Protein AF-A0A8J5VSI3-F1 (afdb_monomer_lite)

Secondary structure (DSSP, 8-state):
----PEEEEETTEEEEE-----EEEEEETTT-PBP-SHHHHHHHHHHTTEEEEEE-SSEEEEEETTS-S-EEEEESSGGG--HHHHHHHHHHTTTTEEEEEE--------------------------------------SHHHHHHHHHHHHHHHHHHHHHHHHHHHHHHHHHHHHHHHHHHHHHHHHHHHHHHHHHHHHHHHHHHHHHHHHHHHHHHHHHHHHHHHHHHSSSTTSSS---PPPP---

pLDDT: mean 77.07, std 22.12, range [29.36, 98.38]

Radius of gyration: 47.25 Å; chains: 1; bounding box: 128×40×168 Å

InterPro domains:
  IPR039274 Flowering-promoting factor 1 [PTHR33433] (4-100)

Structure (mmCIF, N/CA/C/O backbone):
data_AF-A0A8J5VSI3-F1
#
_entry.id   AF-A0A8J5VSI3-F1
#
loop_
_atom_site.group_PDB
_atom_site.id
_atom_site.type_symbol
_atom_site.label_atom_id
_atom_site.label_alt_id
_atom_site.label_comp_id
_atom_site.label_asym_id
_atom_site.label_entity_id
_atom_site.label_seq_id
_atom_site.pdbx_PDB_ins_code
_atom_site.Cartn_x
_atom_site.Cartn_y
_atom_site.Cartn_z
_atom_site.occupancy
_atom_site.B_iso_or_equiv
_atom_site.auth_seq_id
_atom_site.auth_comp_id
_atom_site.auth_asym_id
_atom_site.auth_atom_id
_atom_site.pdbx_PDB_model_num
ATOM 1 N N . MET A 1 1 ? -1.359 19.133 -12.984 1.00 33.66 1 MET A N 1
ATOM 2 C CA . MET A 1 1 ? -0.627 18.128 -12.182 1.00 33.66 1 MET A CA 1
ATOM 3 C C . MET A 1 1 ? 0.762 18.024 -12.784 1.00 33.66 1 MET A C 1
ATOM 5 O O . MET A 1 1 ? 0.885 17.498 -13.880 1.00 33.66 1 MET A O 1
ATOM 9 N N . SER A 1 2 ? 1.760 18.644 -12.154 1.00 41.78 2 SER A N 1
ATOM 10 C CA . SER A 1 2 ? 3.134 18.695 -12.666 1.00 41.78 2 SER A CA 1
ATOM 11 C C . SER A 1 2 ? 3.741 17.290 -12.684 1.00 41.78 2 SER A C 1
ATOM 13 O O . SER A 1 2 ? 3.707 16.593 -11.670 1.00 41.78 2 SER A O 1
ATOM 15 N N . GLY A 1 3 ? 4.221 16.856 -13.851 1.00 43.28 3 GLY A N 1
ATOM 16 C CA . GLY A 1 3 ? 4.780 15.523 -14.068 1.00 43.28 3 GLY A CA 1
ATOM 17 C C . GLY A 1 3 ? 6.104 15.333 -13.328 1.00 43.28 3 GLY A C 1
ATOM 18 O O . GLY A 1 3 ? 7.033 16.119 -13.496 1.00 43.28 3 GLY A O 1
ATOM 19 N N . GLY A 1 4 ? 6.192 14.288 -12.504 1.00 42.00 4 GLY A N 1
ATOM 20 C CA . GLY A 1 4 ? 7.449 13.845 -11.903 1.00 42.00 4 GLY A CA 1
ATOM 21 C C . GLY A 1 4 ? 8.267 13.053 -12.923 1.00 42.00 4 GLY A C 1
ATOM 22 O O . GLY A 1 4 ? 7.978 11.885 -13.160 1.00 42.00 4 GLY A O 1
ATOM 23 N N . GLY A 1 5 ? 9.255 13.691 -13.553 1.00 54.66 5 GLY A N 1
ATOM 24 C CA . GLY A 1 5 ? 10.245 13.032 -14.412 1.00 54.66 5 GLY A CA 1
ATOM 25 C C . GLY A 1 5 ? 11.495 12.620 -13.629 1.00 54.66 5 GLY A C 1
ATOM 26 O O . GLY A 1 5 ? 11.836 13.247 -12.625 1.00 54.66 5 GLY A O 1
ATOM 27 N N . VAL A 1 6 ? 12.182 11.569 -14.083 1.00 52.25 6 VAL A N 1
ATOM 28 C CA . VAL A 1 6 ? 13.482 11.162 -13.531 1.00 52.25 6 VAL A CA 1
ATOM 29 C C . VAL A 1 6 ? 14.556 11.765 -14.419 1.00 52.25 6 VAL A C 1
ATOM 31 O O . VAL A 1 6 ? 14.594 11.537 -15.623 1.00 52.25 6 VAL A O 1
ATOM 34 N N . TRP A 1 7 ? 15.448 12.548 -13.833 1.00 67.81 7 TRP A N 1
ATOM 35 C CA . TRP A 1 7 ? 16.584 13.071 -14.570 1.00 67.81 7 TRP A CA 1
ATOM 36 C C . TRP A 1 7 ? 17.625 11.970 -14.738 1.00 67.81 7 TRP A C 1
ATOM 38 O O . TRP A 1 7 ? 18.168 11.474 -13.750 1.00 67.81 7 TRP A O 1
ATOM 48 N N . VAL A 1 8 ? 17.913 11.600 -15.980 1.00 67.00 8 VAL A N 1
ATOM 49 C CA . VAL A 1 8 ? 18.962 10.630 -16.303 1.00 67.00 8 VAL A CA 1
ATOM 50 C C . VAL A 1 8 ? 20.060 11.298 -17.098 1.00 67.00 8 VAL A C 1
ATOM 52 O O . VAL A 1 8 ? 19.858 12.254 -17.849 1.00 67.00 8 VAL A O 1
ATOM 55 N N . PHE A 1 9 ? 21.259 10.769 -16.916 1.00 50.56 9 PHE A N 1
ATOM 56 C CA . PHE A 1 9 ? 22.431 11.258 -17.601 1.00 50.56 9 PHE A CA 1
ATOM 57 C C . PHE A 1 9 ? 22.746 10.343 -18.779 1.00 50.56 9 PHE A C 1
ATOM 59 O O . PHE A 1 9 ? 23.126 9.187 -18.586 1.00 50.56 9 PHE A O 1
ATOM 66 N N . ARG A 1 10 ? 22.559 10.849 -20.001 1.00 55.41 10 ARG A N 1
ATOM 67 C CA . ARG A 1 10 ? 22.885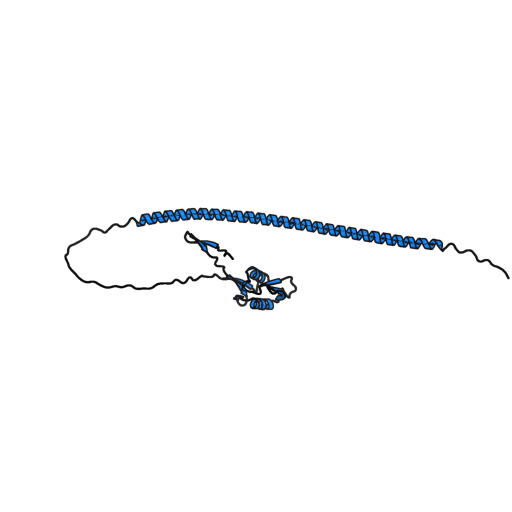 10.129 -21.236 1.00 55.41 10 ARG A CA 1
ATOM 68 C C . ARG A 1 10 ? 23.780 11.014 -22.098 1.00 55.41 10 ARG A C 1
ATOM 70 O O . ARG A 1 10 ? 23.447 12.164 -22.362 1.00 55.41 10 ARG A O 1
ATOM 77 N N . ASN A 1 11 ? 24.915 10.467 -22.533 1.00 50.88 11 ASN A N 1
ATOM 78 C CA . ASN A 1 11 ? 25.858 11.110 -23.457 1.00 50.88 11 ASN A CA 1
ATOM 79 C C . ASN A 1 11 ? 26.337 12.514 -23.035 1.00 50.88 11 ASN A C 1
ATOM 81 O O . ASN A 1 11 ? 26.402 13.412 -23.867 1.00 50.88 11 ASN A O 1
ATOM 85 N N . GLY A 1 12 ? 26.663 12.729 -21.759 1.00 67.50 12 GLY A N 1
ATOM 86 C CA . GLY A 1 12 ? 27.245 14.010 -21.335 1.00 67.50 12 GLY A CA 1
ATOM 87 C C . GLY A 1 12 ? 26.224 15.108 -21.005 1.00 67.50 12 GLY A C 1
ATOM 88 O O . GLY A 1 12 ? 26.619 16.160 -20.512 1.00 67.50 12 GLY A O 1
ATOM 89 N N . VAL A 1 13 ? 24.922 14.872 -21.214 1.00 47.31 13 VAL A N 1
ATOM 90 C CA . VAL A 1 13 ? 23.868 15.874 -20.994 1.00 47.31 13 VAL A CA 1
ATOM 91 C C . VAL A 1 13 ? 22.805 15.344 -20.035 1.00 47.31 13 VAL A C 1
ATOM 93 O O . VAL A 1 13 ? 22.368 14.192 -20.106 1.00 47.31 13 VAL A O 1
ATOM 96 N N . MET A 1 14 ? 22.382 16.211 -19.116 1.00 56.94 14 MET A N 1
ATOM 97 C CA . MET A 1 14 ? 21.305 15.927 -18.179 1.00 56.94 14 MET A CA 1
ATOM 98 C C . MET A 1 14 ? 19.970 16.018 -18.922 1.00 56.94 14 MET A C 1
ATOM 100 O O . MET A 1 14 ? 19.506 17.107 -19.254 1.00 56.94 14 MET A O 1
ATOM 104 N N . GLN A 1 15 ? 19.371 14.871 -19.220 1.00 63.41 15 GLN A N 1
ATOM 105 C CA . GLN A 1 15 ? 18.095 14.811 -19.917 1.00 63.41 15 GLN A CA 1
ATOM 106 C C . GLN A 1 15 ? 16.991 14.537 -18.901 1.00 63.41 15 GLN A C 1
ATOM 108 O O . GLN A 1 15 ? 17.086 13.622 -18.077 1.00 63.41 15 GLN A O 1
ATOM 113 N N . LEU A 1 16 ? 15.936 15.349 -18.954 1.00 55.34 16 LEU A N 1
ATOM 114 C CA . LEU A 1 16 ? 14.683 15.019 -18.295 1.00 55.34 16 LEU A CA 1
ATOM 115 C C . LEU A 1 16 ? 14.085 13.845 -19.072 1.00 55.34 16 LEU A C 1
ATOM 117 O O . LEU A 1 16 ? 13.422 14.037 -20.090 1.00 55.34 16 LEU A O 1
ATOM 121 N N . GLU A 1 17 ? 14.366 12.623 -18.626 1.00 54.62 17 GLU A N 1
ATOM 122 C CA . GLU A 1 17 ? 13.604 11.467 -19.070 1.00 54.62 17 GLU A CA 1
ATOM 123 C C . GLU A 1 17 ? 12.261 11.594 -18.366 1.00 54.62 17 GLU A C 1
ATOM 125 O O . GLU A 1 17 ? 12.099 11.306 -17.174 1.00 54.62 17 GLU A O 1
ATOM 130 N N . GLU A 1 18 ? 11.302 12.156 -19.106 1.00 50.88 18 GLU A N 1
ATOM 131 C CA . GLU A 1 18 ? 9.898 12.071 -18.751 1.00 50.88 18 GLU A CA 1
ATOM 132 C C . GLU A 1 18 ? 9.658 10.604 -18.440 1.00 50.88 18 GLU A C 1
ATOM 134 O O . GLU A 1 18 ? 9.858 9.744 -19.302 1.00 50.88 18 GLU A O 1
ATOM 139 N N . GLN A 1 19 ? 9.417 10.330 -17.154 1.00 46.56 19 GLN A N 1
ATOM 140 C CA . GLN A 1 19 ? 9.461 8.992 -16.604 1.00 46.56 19 GLN A CA 1
ATOM 141 C C . GLN A 1 19 ? 8.628 8.143 -17.548 1.00 46.56 19 GLN A C 1
ATOM 143 O O . GLN A 1 19 ? 7.438 8.425 -17.721 1.00 46.56 19 GLN A O 1
ATOM 148 N N . THR A 1 20 ? 9.243 7.152 -18.208 1.00 41.38 20 THR A N 1
ATOM 149 C CA . THR A 1 20 ? 8.447 6.102 -18.828 1.00 41.38 20 THR A CA 1
ATOM 150 C C . THR A 1 20 ? 7.720 5.511 -17.637 1.00 41.38 20 THR A C 1
ATOM 152 O O . THR A 1 20 ? 8.285 4.770 -16.833 1.00 41.38 20 THR A O 1
ATOM 155 N N . THR A 1 21 ? 6.508 6.005 -17.379 1.00 45.81 21 THR A N 1
ATOM 156 C CA . THR A 1 21 ? 5.678 5.513 -16.300 1.00 45.81 21 THR A CA 1
ATOM 157 C C . THR A 1 21 ? 5.354 4.137 -16.801 1.00 45.81 21 THR A C 1
ATOM 159 O O . THR A 1 21 ? 4.487 3.951 -17.651 1.00 45.81 21 THR A O 1
ATOM 162 N N . SER A 1 22 ? 6.195 3.185 -16.402 1.00 55.31 22 SER A N 1
ATOM 163 C CA . SER A 1 22 ? 6.010 1.797 -16.729 1.00 55.31 22 SER A CA 1
ATOM 164 C C . SER A 1 22 ? 4.624 1.502 -16.199 1.00 55.31 22 SER A C 1
ATOM 166 O O . SER A 1 22 ? 4.397 1.522 -14.986 1.00 55.31 22 SER A O 1
ATOM 168 N N . ARG A 1 23 ? 3.648 1.424 -17.110 1.00 72.62 23 ARG A N 1
ATOM 169 C CA . ARG A 1 23 ? 2.250 1.390 -16.701 1.00 72.62 23 ARG A CA 1
ATOM 170 C C . ARG A 1 23 ? 2.103 0.066 -15.988 1.00 72.62 23 ARG A C 1
ATOM 172 O O . ARG A 1 23 ? 2.218 -0.994 -16.605 1.00 72.62 23 ARG A O 1
ATOM 179 N N . LYS A 1 24 ? 1.962 0.146 -14.667 1.00 85.31 24 LYS A N 1
ATOM 180 C CA . LYS A 1 24 ? 1.704 -1.011 -13.830 1.00 85.31 24 LYS A CA 1
ATOM 181 C C . LYS A 1 24 ? 0.329 -1.518 -14.220 1.00 85.31 24 LYS A C 1
ATOM 183 O O . LYS A 1 24 ? -0.629 -0.753 -14.259 1.00 85.31 24 LYS A O 1
ATOM 188 N N . ALA A 1 25 ? 0.264 -2.787 -14.566 1.00 89.81 25 ALA A N 1
ATOM 189 C CA . ALA A 1 25 ? -0.944 -3.440 -15.018 1.00 89.81 25 ALA A CA 1
ATOM 190 C C . ALA A 1 25 ? -1.211 -4.631 -14.106 1.00 89.81 25 ALA A C 1
ATOM 192 O O . ALA A 1 25 ? -0.327 -5.467 -13.902 1.00 89.81 25 ALA A O 1
ATOM 193 N N . LEU A 1 26 ? -2.422 -4.708 -13.559 1.00 93.50 26 LEU A N 1
ATOM 194 C CA . LEU A 1 26 ? -2.866 -5.881 -12.819 1.00 93.50 26 LEU A CA 1
ATOM 195 C C . LEU A 1 26 ? -3.167 -7.002 -13.817 1.00 93.50 26 LEU A C 1
ATOM 197 O O . LEU A 1 26 ? -3.912 -6.802 -14.775 1.00 93.50 26 LEU A O 1
ATOM 201 N N . VAL A 1 27 ? -2.579 -8.172 -13.605 1.00 94.31 27 VAL A N 1
ATOM 202 C CA . VAL A 1 27 ? -2.706 -9.342 -14.475 1.00 94.31 27 VAL A CA 1
ATOM 203 C C . VAL A 1 27 ? -3.295 -10.486 -13.676 1.00 94.31 27 VAL A C 1
ATOM 205 O O . VAL A 1 27 ? -2.807 -10.804 -12.592 1.00 94.31 27 VAL A O 1
ATOM 208 N N . HIS A 1 28 ? -4.311 -11.124 -14.241 1.00 95.12 28 HIS A N 1
ATOM 209 C CA . HIS A 1 28 ? -4.850 -12.363 -13.707 1.00 95.12 28 HIS A CA 1
ATOM 210 C C . HIS A 1 28 ?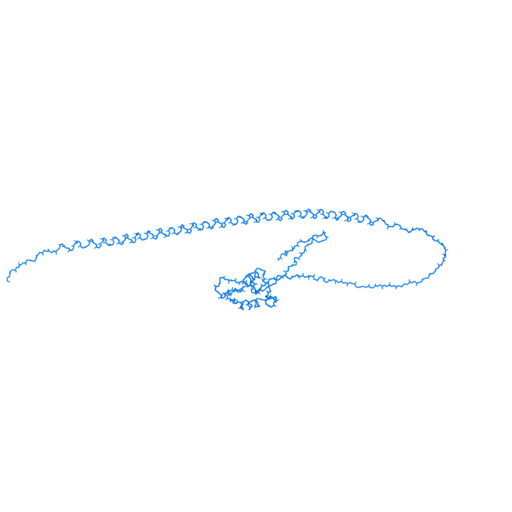 -3.948 -13.533 -14.110 1.00 95.12 28 HIS A C 1
ATOM 212 O O . HIS A 1 28 ? -3.643 -13.709 -15.289 1.00 95.12 28 HIS A O 1
ATOM 218 N N . VAL A 1 29 ? -3.495 -14.326 -13.142 1.00 93.25 29 VAL A N 1
ATOM 219 C CA . VAL A 1 29 ? -2.453 -15.342 -13.340 1.00 93.25 29 VAL A CA 1
ATOM 220 C C . VAL A 1 29 ? -2.936 -16.481 -14.237 1.00 93.25 29 VAL A C 1
ATOM 222 O O . VAL A 1 29 ? -2.226 -16.823 -15.178 1.00 93.25 29 VAL A O 1
ATOM 225 N N . ALA A 1 30 ? -4.146 -17.006 -14.017 1.00 88.50 30 ALA A N 1
ATOM 226 C CA . ALA A 1 30 ? -4.632 -18.179 -14.749 1.00 88.50 30 ALA A CA 1
ATOM 227 C C . ALA A 1 30 ? -4.925 -17.903 -16.235 1.00 88.50 30 ALA A C 1
ATOM 229 O O . ALA A 1 30 ? -4.691 -18.766 -17.072 1.00 88.50 30 ALA A O 1
ATOM 230 N N . THR A 1 31 ? -5.400 -16.699 -16.581 1.00 89.06 31 THR A N 1
ATOM 231 C CA . THR A 1 31 ? -5.662 -16.322 -17.988 1.00 89.06 31 THR A CA 1
ATOM 232 C C . THR A 1 31 ? -4.528 -15.513 -18.612 1.00 89.06 31 THR A C 1
ATOM 234 O O . THR A 1 31 ? -4.522 -15.283 -19.815 1.00 89.06 31 THR A O 1
ATOM 237 N N . ASN A 1 32 ? -3.554 -15.071 -17.809 1.00 88.50 32 ASN A N 1
ATOM 238 C CA . ASN A 1 32 ? -2.459 -14.185 -18.210 1.00 88.50 32 ASN A CA 1
ATOM 239 C C . ASN A 1 32 ? -2.922 -12.852 -18.844 1.00 88.50 32 ASN A C 1
ATOM 241 O O . ASN A 1 32 ? -2.147 -12.171 -19.520 1.00 88.50 32 ASN A O 1
ATOM 245 N N . GLU A 1 33 ? -4.171 -12.455 -18.598 1.00 90.38 33 GLU A N 1
ATOM 246 C CA . GLU A 1 33 ? -4.786 -11.254 -19.159 1.00 90.38 33 GLU A CA 1
ATOM 247 C C . GLU A 1 33 ? -4.644 -10.055 -18.225 1.00 90.38 33 GLU A C 1
ATOM 249 O O . GLU A 1 33 ? -4.778 -10.164 -17.002 1.00 90.38 33 GLU A O 1
ATOM 254 N N . VAL A 1 34 ? -4.431 -8.882 -18.822 1.00 92.00 34 VAL A N 1
ATOM 255 C CA . VAL A 1 34 ? -4.462 -7.605 -18.107 1.00 92.00 34 VAL A CA 1
ATOM 256 C C . VAL A 1 34 ? -5.906 -7.250 -17.764 1.00 92.00 34 VAL A C 1
ATOM 258 O O . VAL A 1 34 ? -6.774 -7.217 -18.637 1.00 92.00 34 VAL A O 1
ATOM 261 N N . VAL A 1 35 ? -6.150 -6.926 -16.499 1.00 93.19 35 VAL A N 1
ATOM 262 C CA . VAL A 1 35 ? -7.426 -6.398 -16.022 1.00 93.19 35 VAL A CA 1
ATOM 263 C C . VAL A 1 35 ? -7.538 -4.934 -16.449 1.00 93.19 35 VAL A C 1
ATOM 265 O O . VAL A 1 35 ? -6.681 -4.120 -16.106 1.00 93.19 35 VAL A O 1
ATOM 268 N N . ARG A 1 36 ? -8.578 -4.609 -17.226 1.00 89.56 36 ARG A N 1
ATOM 269 C CA . ARG A 1 36 ? -8.769 -3.280 -17.838 1.00 89.56 36 ARG A CA 1
ATOM 270 C C . ARG A 1 36 ? -10.021 -2.533 -17.371 1.00 89.56 36 ARG A C 1
ATOM 272 O O . ARG A 1 36 ? -10.214 -1.399 -17.790 1.00 89.56 36 ARG A O 1
ATOM 279 N N . SER A 1 37 ? -10.868 -3.154 -16.552 1.00 91.38 37 SER A N 1
ATOM 280 C CA . SER A 1 37 ? -12.076 -2.516 -16.026 1.00 91.38 37 SER A CA 1
ATOM 281 C C . SER A 1 37 ? -12.425 -3.034 -14.633 1.00 91.38 37 SER A C 1
ATOM 283 O O . SER A 1 37 ? -12.012 -4.135 -14.245 1.00 91.38 37 SER A O 1
ATOM 285 N N . THR A 1 38 ? -13.199 -2.238 -13.895 1.00 90.62 38 THR A N 1
ATOM 286 C CA . THR A 1 38 ? -13.657 -2.563 -12.540 1.00 90.62 38 THR A CA 1
ATOM 287 C C . THR A 1 38 ? -14.580 -3.780 -12.558 1.00 90.62 38 THR A C 1
ATOM 289 O O . THR A 1 38 ? -14.414 -4.683 -11.750 1.00 90.62 38 THR A O 1
ATOM 292 N N . GLU A 1 39 ? -15.461 -3.894 -13.550 1.00 91.06 39 GLU A N 1
ATOM 293 C CA . GLU A 1 39 ? -16.414 -5.005 -13.683 1.00 91.06 39 GLU A CA 1
ATOM 294 C C . GLU A 1 39 ? -15.694 -6.329 -13.971 1.00 91.06 39 GLU A C 1
ATOM 296 O O . GLU A 1 39 ? -16.065 -7.391 -13.468 1.00 91.06 39 GLU A O 1
ATOM 301 N N . ALA A 1 40 ? -14.637 -6.287 -14.791 1.00 92.69 40 ALA A N 1
ATOM 302 C CA . ALA A 1 40 ? -13.807 -7.457 -15.057 1.00 92.69 40 ALA A CA 1
ATOM 303 C C . ALA A 1 40 ? -13.054 -7.916 -13.802 1.00 92.69 40 ALA A C 1
ATOM 305 O O . ALA A 1 40 ? -12.883 -9.119 -13.599 1.00 92.69 40 ALA A O 1
ATOM 306 N N . LEU A 1 41 ? -12.615 -6.969 -12.973 1.00 94.06 41 LEU A N 1
ATOM 307 C CA . LEU A 1 41 ? -11.948 -7.242 -11.707 1.00 94.06 41 LEU A CA 1
ATOM 308 C C . LEU A 1 41 ? -12.913 -7.829 -10.672 1.00 94.06 41 LEU A C 1
ATOM 310 O O . LEU A 1 41 ? -12.619 -8.876 -10.103 1.00 94.06 41 LEU A O 1
ATOM 314 N N . GLU A 1 42 ? -14.079 -7.209 -10.487 1.00 92.94 42 GLU A N 1
ATOM 315 C CA . GLU A 1 42 ? -15.134 -7.684 -9.588 1.00 92.94 42 GLU A CA 1
ATOM 316 C C . GLU A 1 42 ? -15.586 -9.096 -9.942 1.00 92.94 42 GLU A C 1
ATOM 318 O O . GLU A 1 42 ? -15.714 -9.926 -9.054 1.00 92.94 42 GLU A O 1
ATOM 323 N N . ARG A 1 43 ? -15.778 -9.415 -11.230 1.00 93.56 43 ARG A N 1
ATOM 324 C CA . ARG A 1 43 ? -16.176 -10.770 -11.644 1.00 93.56 43 ARG A CA 1
ATOM 325 C C . ARG A 1 43 ? -15.131 -11.815 -11.255 1.00 93.56 43 ARG A C 1
ATOM 327 O O . ARG A 1 43 ? -15.482 -12.903 -10.807 1.00 93.56 43 ARG A O 1
ATOM 334 N N . ARG A 1 44 ? -13.846 -11.489 -11.430 1.00 94.94 44 ARG A N 1
ATOM 335 C CA . ARG A 1 44 ? -12.740 -12.388 -11.069 1.00 94.94 44 ARG A CA 1
ATOM 336 C C . ARG A 1 44 ? -12.621 -12.538 -9.557 1.00 94.94 44 ARG A C 1
ATOM 338 O O . ARG A 1 44 ? -12.470 -13.655 -9.092 1.00 94.94 44 ARG A O 1
ATOM 345 N N . LEU A 1 45 ? -12.729 -11.446 -8.803 1.00 94.12 45 LEU A N 1
ATOM 346 C CA . LEU A 1 45 ? -12.728 -11.486 -7.340 1.00 94.12 45 LEU A CA 1
ATOM 347 C C . LEU A 1 45 ? -13.969 -12.214 -6.798 1.00 94.12 45 LEU A C 1
ATOM 349 O O . LEU A 1 45 ? -13.855 -13.018 -5.882 1.00 94.12 45 LEU A O 1
ATOM 353 N N . GLY A 1 46 ? -15.133 -12.036 -7.417 1.00 93.50 46 GLY A N 1
ATOM 354 C CA . GLY A 1 46 ? -16.359 -12.755 -7.072 1.00 93.50 46 GLY A CA 1
ATOM 355 C C . GLY A 1 46 ? -16.218 -14.268 -7.209 1.00 93.50 46 GLY A C 1
ATOM 356 O O . GLY A 1 46 ? -16.647 -15.008 -6.329 1.00 93.50 46 GLY A O 1
ATOM 357 N N . ALA A 1 47 ? -15.522 -14.740 -8.249 1.00 93.06 47 ALA A N 1
ATOM 358 C CA . ALA A 1 47 ? -15.193 -16.160 -8.399 1.00 93.06 47 ALA A CA 1
ATOM 359 C C . ALA A 1 47 ? -14.271 -16.698 -7.284 1.00 93.06 47 ALA A C 1
ATOM 361 O O . ALA A 1 47 ? -14.235 -17.903 -7.054 1.00 93.06 47 ALA A O 1
ATOM 362 N N . LEU A 1 48 ? -13.551 -15.817 -6.581 1.00 93.31 48 LEU A N 1
ATOM 363 C CA . LEU A 1 48 ? -12.699 -16.138 -5.430 1.00 93.31 48 LEU A CA 1
ATOM 364 C C . LEU A 1 48 ? -13.414 -15.935 -4.080 1.00 93.31 48 LEU A C 1
ATOM 366 O O . LEU A 1 48 ? -12.776 -16.011 -3.033 1.00 93.31 48 LEU A O 1
ATOM 370 N N . GLY A 1 49 ? -14.724 -15.667 -4.090 1.00 93.94 49 GLY A N 1
ATOM 371 C CA . GLY A 1 49 ? -15.521 -15.485 -2.876 1.00 93.94 49 GLY A CA 1
ATOM 372 C C . GLY A 1 49 ? -15.495 -14.069 -2.296 1.00 93.94 49 GLY A C 1
ATOM 373 O O . GLY A 1 49 ? -15.796 -13.901 -1.116 1.00 93.94 49 GLY A O 1
ATOM 374 N N . TRP A 1 50 ? -15.141 -13.057 -3.092 1.00 95.31 50 TRP A N 1
ATOM 375 C CA . TRP A 1 50 ? -15.297 -11.654 -2.700 1.00 95.31 50 TRP A CA 1
ATOM 376 C C . TRP A 1 50 ? -16.697 -11.136 -3.026 1.00 95.31 50 TRP A C 1
ATOM 378 O O . TRP A 1 50 ? -17.176 -11.273 -4.151 1.00 95.31 50 TRP A O 1
ATOM 388 N N . GLU A 1 51 ? -17.331 -10.474 -2.069 1.00 93.44 51 GLU A N 1
ATOM 389 C CA . GLU A 1 51 ? -18.697 -9.968 -2.181 1.00 93.44 51 GLU A CA 1
ATOM 390 C C . GLU A 1 51 ? -18.772 -8.477 -1.873 1.00 93.44 51 GLU A C 1
ATOM 392 O O . GLU A 1 51 ? -17.999 -7.949 -1.072 1.00 93.44 51 GLU A O 1
ATOM 397 N N . ARG A 1 52 ? -19.727 -7.774 -2.493 1.00 92.44 52 ARG A N 1
ATOM 398 C CA . ARG A 1 52 ? -19.942 -6.349 -2.216 1.00 92.44 52 ARG A CA 1
ATOM 399 C C . ARG A 1 52 ? -20.412 -6.170 -0.776 1.00 92.44 52 ARG A C 1
ATOM 401 O O . ARG A 1 52 ? -21.399 -6.767 -0.368 1.00 92.44 52 ARG A O 1
ATOM 408 N N . TYR A 1 53 ? -19.676 -5.358 -0.026 1.00 85.44 53 TYR A N 1
ATOM 409 C CA . TYR A 1 53 ? -19.985 -5.024 1.362 1.00 85.44 53 TYR A CA 1
ATOM 410 C C . TYR A 1 53 ? -20.802 -3.732 1.457 1.00 85.44 53 TYR A C 1
ATOM 412 O O . TYR A 1 53 ? -21.829 -3.690 2.126 1.00 85.44 53 TYR A O 1
ATOM 420 N N . TYR A 1 54 ? -20.361 -2.682 0.758 1.00 77.62 54 TYR A N 1
ATOM 421 C CA . TYR A 1 54 ? -21.013 -1.375 0.774 1.00 77.62 54 TYR A CA 1
ATOM 422 C C . TYR A 1 54 ? -20.962 -0.717 -0.607 1.00 77.62 54 TYR A C 1
ATOM 424 O O . TYR A 1 54 ? -19.962 -0.832 -1.323 1.00 77.62 54 TYR A O 1
ATOM 432 N N . GLU A 1 55 ? -22.033 -0.012 -0.976 1.00 66.50 55 GLU A N 1
ATOM 433 C CA . GLU A 1 55 ? -22.103 0.760 -2.216 1.00 66.50 55 GLU A CA 1
ATOM 434 C C . GLU A 1 55 ? -21.854 2.245 -1.945 1.00 66.50 55 GLU A C 1
ATOM 436 O O . GLU A 1 55 ? -22.739 2.989 -1.529 1.00 66.50 55 GLU A O 1
ATOM 441 N N . ASP A 1 56 ? -20.637 2.692 -2.241 1.00 76.12 56 ASP A N 1
ATOM 442 C CA . ASP A 1 56 ? -20.325 4.107 -2.419 1.00 76.12 56 ASP A CA 1
ATOM 443 C C . ASP A 1 56 ? -20.466 4.464 -3.917 1.00 76.12 56 ASP A C 1
ATOM 445 O O . ASP A 1 56 ? -20.266 3.637 -4.819 1.00 76.12 56 ASP A O 1
ATOM 449 N N . ARG A 1 57 ? -20.818 5.718 -4.216 1.00 76.56 57 ARG A N 1
ATOM 450 C CA . ARG A 1 57 ? -20.829 6.263 -5.582 1.00 76.56 57 ARG A CA 1
ATOM 451 C C . ARG A 1 57 ? -19.422 6.420 -6.162 1.00 76.56 57 ARG A C 1
ATOM 453 O O . ARG A 1 57 ? -19.296 6.500 -7.381 1.00 76.56 57 ARG A O 1
ATOM 460 N N . ALA A 1 58 ? -18.378 6.469 -5.334 1.00 84.06 58 ALA A N 1
ATOM 461 C CA . ALA A 1 58 ? -16.995 6.642 -5.788 1.00 84.06 58 ALA A CA 1
ATOM 462 C C . ALA A 1 58 ? -16.174 5.339 -5.802 1.00 84.06 58 ALA A C 1
ATOM 464 O O . ALA A 1 58 ? -15.279 5.185 -6.644 1.00 84.06 58 ALA A O 1
ATOM 465 N N . VAL A 1 59 ? -16.472 4.400 -4.901 1.00 90.56 59 VAL A N 1
ATOM 466 C CA . VAL A 1 59 ? -15.702 3.164 -4.703 1.00 90.56 59 VAL A CA 1
ATOM 467 C C . VAL A 1 59 ? -16.604 1.940 -4.579 1.00 90.56 59 VAL A C 1
ATOM 469 O O . VAL A 1 59 ? -17.740 2.012 -4.122 1.00 90.56 59 VAL A O 1
ATOM 472 N N . VAL A 1 60 ? -16.074 0.799 -4.997 1.00 90.88 60 VAL A N 1
ATOM 473 C CA . VAL A 1 60 ? -16.622 -0.526 -4.740 1.00 90.88 60 VAL A CA 1
ATOM 474 C C . VAL A 1 60 ? -15.821 -1.133 -3.602 1.00 90.88 60 VAL A C 1
ATOM 476 O O . VAL A 1 60 ? -14.606 -1.302 -3.723 1.00 90.88 60 VAL A O 1
ATOM 479 N N . GLN A 1 61 ? -16.505 -1.481 -2.520 1.00 93.19 61 GLN A N 1
ATOM 480 C CA . GLN A 1 61 ? -15.898 -2.133 -1.372 1.00 93.19 61 GLN A CA 1
ATOM 481 C C . GLN A 1 61 ? -16.311 -3.605 -1.330 1.00 93.19 61 GLN A C 1
ATOM 483 O O . GLN A 1 61 ? -17.501 -3.929 -1.299 1.00 93.19 61 GLN A O 1
ATOM 488 N N . LEU A 1 62 ? -15.317 -4.490 -1.349 1.00 93.38 62 LEU A N 1
ATOM 489 C CA . LEU A 1 62 ? -15.486 -5.937 -1.338 1.00 93.38 62 LEU A CA 1
ATOM 490 C C . LEU A 1 62 ? -14.992 -6.510 -0.009 1.00 93.38 62 LEU A C 1
ATOM 492 O O . LEU A 1 62 ? -13.944 -6.097 0.485 1.00 93.38 62 LEU A O 1
ATOM 496 N N . HIS A 1 63 ? -15.718 -7.482 0.530 1.00 94.31 63 HIS A N 1
ATOM 497 C CA . HIS A 1 63 ? -15.309 -8.293 1.674 1.00 94.31 63 HIS A CA 1
ATOM 498 C C . HIS A 1 63 ? -15.201 -9.757 1.260 1.00 94.31 63 HIS A C 1
ATOM 500 O O . HIS A 1 63 ? -15.760 -10.164 0.239 1.00 94.31 63 HIS A O 1
ATOM 506 N N . LYS A 1 64 ? -14.477 -10.553 2.040 1.00 94.00 64 LYS A N 1
ATOM 507 C CA . LYS A 1 64 ? -14.304 -11.976 1.760 1.00 94.00 64 LYS A CA 1
ATOM 508 C C . LYS A 1 64 ? -15.363 -12.807 2.494 1.00 94.00 64 LYS A C 1
ATOM 510 O O . LYS A 1 64 ? -15.584 -12.620 3.688 1.00 94.00 64 LYS A O 1
ATOM 515 N N . ARG A 1 65 ? -16.019 -13.736 1.785 1.00 89.94 65 ARG A N 1
ATOM 516 C CA . ARG A 1 65 ? -17.106 -14.585 2.327 1.00 89.94 65 ARG A CA 1
ATOM 517 C C . ARG A 1 65 ? -16.641 -15.529 3.446 1.00 89.94 65 ARG A C 1
ATOM 519 O O . ARG A 1 65 ? -17.458 -16.039 4.201 1.00 89.94 65 ARG A O 1
ATOM 526 N N . ASP A 1 66 ? -15.339 -15.767 3.571 1.00 86.88 66 ASP A N 1
ATOM 527 C CA . ASP A 1 66 ? -14.760 -16.653 4.590 1.00 86.88 66 ASP A CA 1
ATOM 528 C C . ASP A 1 66 ? -14.848 -16.104 6.029 1.00 86.88 66 ASP A C 1
ATOM 530 O O . ASP A 1 66 ? -14.370 -16.751 6.958 1.00 86.88 66 ASP A O 1
ATOM 534 N N . GLY A 1 67 ? -15.478 -14.940 6.229 1.00 74.44 67 GLY A N 1
ATOM 535 C CA . GLY A 1 67 ? -15.653 -14.317 7.541 1.00 74.44 67 GLY A CA 1
ATOM 536 C C . GLY A 1 67 ? -14.397 -13.608 8.048 1.00 74.44 67 GLY A C 1
ATOM 537 O O . GLY A 1 67 ? -14.360 -13.181 9.202 1.00 74.44 67 GLY A O 1
ATOM 538 N N . GLY A 1 68 ? -13.365 -13.475 7.208 1.00 80.56 68 GLY A N 1
ATOM 539 C CA . GLY A 1 68 ? -12.177 -12.695 7.523 1.00 80.56 68 GLY A CA 1
ATOM 540 C C . GLY A 1 68 ? -12.458 -11.190 7.564 1.00 80.56 68 GLY A C 1
ATOM 541 O O . GLY A 1 68 ? -13.347 -10.679 6.888 1.00 80.56 68 GLY A O 1
ATOM 542 N N . ALA A 1 69 ? -11.629 -10.444 8.297 1.00 85.69 69 ALA A N 1
ATOM 543 C CA . ALA A 1 69 ? -11.656 -8.973 8.321 1.00 85.69 69 ALA A CA 1
ATOM 544 C C . ALA A 1 69 ? -11.074 -8.333 7.039 1.00 85.69 69 ALA A C 1
ATOM 546 O O . ALA A 1 69 ? -10.691 -7.161 7.019 1.00 85.69 69 ALA A O 1
ATOM 547 N N . ASP A 1 70 ? -10.948 -9.119 5.971 1.00 91.12 70 ASP A N 1
ATOM 548 C CA . ASP A 1 70 ? -10.302 -8.724 4.736 1.00 91.12 70 ASP A CA 1
ATOM 549 C C . ASP A 1 70 ? -11.238 -7.890 3.864 1.00 91.12 70 ASP A C 1
ATOM 551 O O . ASP A 1 70 ? -12.330 -8.311 3.483 1.00 91.12 70 ASP A O 1
ATOM 555 N N . LEU A 1 71 ? -10.750 -6.706 3.502 1.00 93.75 71 LEU A N 1
ATOM 556 C CA . LEU A 1 71 ? -11.464 -5.743 2.682 1.00 93.75 71 LEU A CA 1
ATOM 557 C C . LEU A 1 71 ? -10.611 -5.307 1.486 1.00 93.75 71 LEU A C 1
ATOM 559 O O . LEU A 1 71 ? -9.402 -5.143 1.640 1.00 93.75 71 LEU A O 1
ATOM 563 N N . ILE A 1 72 ? -11.234 -5.103 0.324 1.00 93.62 72 ILE A N 1
ATOM 564 C CA . ILE A 1 72 ? -10.619 -4.497 -0.865 1.00 93.62 72 ILE A CA 1
ATOM 565 C C . ILE A 1 72 ? -11.470 -3.307 -1.303 1.00 93.62 72 ILE A C 1
ATOM 567 O O . ILE A 1 72 ? -12.681 -3.440 -1.479 1.00 93.62 72 ILE A O 1
ATOM 571 N N . SER A 1 73 ? -10.824 -2.169 -1.557 1.00 93.38 73 SER A N 1
ATOM 572 C CA . SER A 1 73 ? -11.479 -0.961 -2.074 1.00 93.38 73 SER A CA 1
ATOM 573 C C . SER A 1 73 ? -11.007 -0.655 -3.493 1.00 93.38 73 SER A C 1
ATOM 575 O O . SER A 1 73 ? -9.821 -0.423 -3.734 1.00 93.38 73 SER A O 1
ATOM 577 N N . ILE A 1 74 ? -11.938 -0.630 -4.446 1.00 92.25 74 ILE A N 1
ATOM 578 C CA . ILE A 1 74 ? -11.660 -0.427 -5.872 1.00 92.25 74 ILE A CA 1
ATOM 579 C C . ILE A 1 74 ? -12.371 0.848 -6.342 1.00 92.25 74 ILE A C 1
ATOM 581 O O . ILE A 1 74 ? -13.572 0.986 -6.128 1.00 92.25 74 ILE A O 1
ATOM 585 N N . PRO A 1 75 ? -11.694 1.793 -7.012 1.00 91.69 75 PRO A N 1
ATOM 586 C CA . PRO A 1 75 ? -12.363 2.934 -7.628 1.00 91.69 75 PRO A CA 1
ATOM 587 C C . PRO A 1 75 ? -13.377 2.475 -8.682 1.00 91.69 75 PRO A C 1
ATOM 589 O O . PRO A 1 75 ? -13.054 1.626 -9.513 1.00 91.69 75 PRO A O 1
ATOM 592 N N . ARG A 1 76 ? -14.577 3.071 -8.710 1.00 88.19 76 ARG A N 1
ATOM 593 C CA . ARG A 1 76 ? -15.540 2.796 -9.794 1.00 88.19 76 ARG A CA 1
ATOM 594 C C . ARG A 1 76 ? -14.988 3.220 -11.154 1.00 88.19 76 ARG A C 1
ATOM 596 O O . ARG A 1 76 ? -15.064 2.461 -12.112 1.00 88.19 76 ARG A O 1
ATOM 603 N N . ASP A 1 77 ? -14.378 4.402 -11.214 1.00 89.38 77 ASP A N 1
ATOM 604 C CA . ASP A 1 77 ? -13.644 4.865 -12.391 1.00 89.38 77 ASP A CA 1
ATOM 605 C C . ASP A 1 77 ? -12.260 4.205 -12.450 1.00 89.38 77 ASP A C 1
ATOM 607 O O . ASP A 1 77 ? -11.354 4.550 -11.683 1.00 89.38 77 ASP A O 1
ATOM 611 N N . PHE A 1 78 ? -12.082 3.281 -13.397 1.00 90.00 78 PHE A N 1
ATOM 612 C CA . PHE A 1 78 ? -10.827 2.551 -13.584 1.00 90.00 78 PHE A CA 1
ATOM 613 C C . PHE A 1 78 ? -9.651 3.469 -13.968 1.00 90.00 78 PHE A C 1
ATOM 615 O O . PHE A 1 78 ? -8.494 3.111 -13.765 1.00 90.00 78 PHE A O 1
ATOM 622 N N . SER A 1 79 ? -9.906 4.699 -14.425 1.00 87.44 79 SER A N 1
ATOM 623 C CA . SER A 1 79 ? -8.860 5.711 -14.654 1.00 87.44 79 SER A CA 1
ATOM 624 C C . SER A 1 79 ? -8.182 6.152 -13.351 1.00 87.44 79 SER A C 1
ATOM 626 O O . SER A 1 79 ? -7.034 6.600 -13.352 1.00 87.44 79 SER A O 1
ATOM 628 N N . ARG A 1 80 ? -8.874 6.002 -12.213 1.00 88.19 80 ARG A N 1
ATOM 629 C CA . ARG A 1 80 ? -8.343 6.256 -10.864 1.00 88.19 80 ARG A CA 1
ATOM 630 C C . ARG A 1 80 ? -7.674 5.022 -10.256 1.00 88.19 80 ARG A C 1
ATOM 632 O O . ARG A 1 80 ? -7.137 5.105 -9.148 1.00 88.19 80 ARG A O 1
ATOM 639 N N . PHE A 1 81 ? -7.671 3.890 -10.961 1.00 90.94 81 PHE A N 1
ATOM 640 C CA . PHE A 1 81 ? -7.073 2.644 -10.501 1.00 90.94 81 PHE A CA 1
ATOM 641 C C . PHE A 1 81 ? -5.544 2.749 -10.457 1.00 90.94 81 PHE A C 1
ATOM 643 O O . PHE A 1 81 ? -4.828 2.579 -11.442 1.00 90.94 81 PHE A O 1
ATOM 650 N N . ARG A 1 82 ? -5.035 3.088 -9.272 1.00 89.50 82 ARG A N 1
ATOM 651 C CA . ARG A 1 82 ? -3.600 3.241 -8.995 1.00 89.50 82 ARG A CA 1
ATOM 652 C C . ARG A 1 82 ? -2.944 1.963 -8.482 1.00 89.50 82 ARG A C 1
ATOM 654 O O . ARG A 1 82 ? -3.614 1.020 -8.071 1.00 89.50 82 ARG A O 1
ATOM 661 N N . SER A 1 83 ? -1.613 1.987 -8.423 1.00 89.94 83 SER A N 1
ATOM 662 C CA . SER A 1 83 ? -0.803 0.883 -7.905 1.00 89.94 83 SER A CA 1
ATOM 663 C C . SER A 1 83 ? -1.137 0.493 -6.467 1.00 89.94 83 SER A C 1
ATOM 665 O O . SER A 1 83 ? -0.988 -0.671 -6.130 1.00 89.94 83 SER A O 1
ATOM 667 N N . THR A 1 84 ? -1.604 1.430 -5.636 1.00 90.88 84 THR A N 1
ATOM 668 C CA . THR A 1 84 ? -2.073 1.144 -4.269 1.00 90.88 84 THR A CA 1
ATOM 669 C C . THR A 1 84 ? -3.164 0.074 -4.269 1.00 90.88 84 THR A C 1
ATOM 671 O O . THR A 1 84 ? -3.009 -0.945 -3.609 1.00 90.88 84 THR A O 1
ATOM 674 N N . HIS A 1 85 ? -4.198 0.243 -5.098 1.00 93.88 85 HIS A N 1
ATOM 675 C CA . HIS A 1 85 ? -5.281 -0.733 -5.243 1.00 93.88 85 HIS A CA 1
ATOM 676 C C . HIS A 1 85 ? -4.782 -2.048 -5.857 1.00 93.88 85 HIS A C 1
ATOM 678 O O . HIS A 1 85 ? -5.176 -3.125 -5.425 1.00 93.88 85 HIS A O 1
ATOM 684 N N . MET A 1 86 ? -3.880 -1.980 -6.848 1.00 94.06 86 MET A N 1
ATOM 685 C CA . MET A 1 86 ? -3.311 -3.182 -7.474 1.00 94.06 86 MET A CA 1
ATOM 686 C C . MET A 1 86 ? -2.582 -4.067 -6.462 1.00 94.06 86 MET A C 1
ATOM 688 O O . MET A 1 86 ? -2.772 -5.280 -6.466 1.00 94.06 86 MET A O 1
ATOM 692 N N . TYR A 1 87 ? -1.732 -3.477 -5.617 1.00 94.94 87 TYR A N 1
ATOM 693 C CA . TYR A 1 87 ? -0.965 -4.239 -4.635 1.00 94.94 87 TYR A CA 1
ATOM 694 C C . TYR A 1 87 ? -1.837 -4.752 -3.494 1.00 94.94 87 TYR A C 1
ATOM 696 O O . TYR A 1 87 ? -1.614 -5.876 -3.064 1.00 94.94 87 TYR A O 1
ATOM 704 N N . ASP A 1 88 ? -2.849 -3.995 -3.067 1.00 94.88 88 ASP A N 1
ATOM 705 C CA . ASP A 1 88 ? -3.829 -4.470 -2.084 1.00 94.88 88 ASP A CA 1
ATOM 706 C C . ASP A 1 88 ? -4.506 -5.774 -2.553 1.00 94.88 88 ASP A C 1
ATOM 708 O O . ASP A 1 88 ? -4.499 -6.790 -1.856 1.00 94.88 88 ASP A O 1
ATOM 712 N N . ILE A 1 89 ? -4.952 -5.802 -3.814 1.00 95.00 89 ILE A N 1
ATOM 713 C CA . ILE A 1 89 ? -5.536 -6.998 -4.437 1.00 95.00 89 ILE A CA 1
ATOM 714 C C . ILE A 1 89 ? -4.535 -8.156 -4.492 1.00 95.00 89 ILE A C 1
ATOM 716 O O . ILE A 1 89 ? -4.894 -9.285 -4.159 1.00 95.00 89 ILE A O 1
ATOM 720 N N . VAL A 1 90 ? -3.294 -7.897 -4.919 1.00 95.69 90 VAL A N 1
ATOM 721 C CA . VAL A 1 90 ? -2.258 -8.936 -5.045 1.00 95.69 90 VAL A CA 1
ATOM 722 C C . VAL A 1 90 ? -1.883 -9.524 -3.689 1.00 95.69 90 VAL A C 1
ATOM 724 O O . VAL A 1 90 ? -1.717 -10.733 -3.592 1.00 95.69 90 VAL A O 1
ATOM 727 N N . VAL A 1 91 ? -1.774 -8.709 -2.639 1.00 94.75 91 VAL A N 1
ATOM 728 C CA . VAL A 1 91 ? -1.452 -9.198 -1.290 1.00 94.75 91 VAL A CA 1
ATOM 729 C C . VAL A 1 91 ? -2.538 -10.153 -0.791 1.00 94.75 91 VAL A C 1
ATOM 731 O O . VAL A 1 91 ? -2.217 -11.211 -0.258 1.00 94.75 91 VAL A O 1
ATOM 734 N N . LYS A 1 92 ? -3.810 -9.826 -1.037 1.00 94.25 92 LYS A N 1
ATOM 735 C CA . LYS A 1 92 ? -4.963 -10.622 -0.588 1.00 94.25 92 LYS A CA 1
ATOM 736 C C . LYS A 1 92 ? -5.284 -11.822 -1.490 1.00 94.25 92 LYS A C 1
ATOM 738 O O . LYS A 1 92 ? -6.018 -12.714 -1.084 1.00 94.25 92 LYS A O 1
ATOM 743 N N . ASN A 1 93 ? -4.747 -11.856 -2.713 1.00 93.62 93 ASN A N 1
ATOM 744 C CA . ASN A 1 93 ? -5.048 -12.865 -3.737 1.00 93.62 93 ASN A CA 1
ATOM 745 C C . ASN A 1 93 ? -3.777 -13.288 -4.501 1.00 93.62 93 ASN A C 1
ATOM 747 O O . ASN A 1 93 ? -3.745 -13.286 -5.738 1.00 93.62 93 ASN A O 1
ATOM 751 N N . ARG A 1 94 ? -2.714 -13.611 -3.757 1.00 91.19 94 ARG A N 1
ATOM 752 C CA . ARG A 1 94 ? -1.341 -13.764 -4.272 1.00 91.19 94 ARG A CA 1
ATOM 753 C C . ARG A 1 94 ? -1.202 -14.756 -5.425 1.00 91.19 94 ARG A C 1
ATOM 755 O O . ARG A 1 94 ? -0.455 -14.489 -6.363 1.00 91.19 94 ARG A O 1
ATOM 762 N N . ASP A 1 95 ? -1.943 -15.857 -5.382 1.00 94.06 95 ASP A N 1
ATOM 763 C CA . ASP A 1 95 ? -1.852 -16.913 -6.398 1.00 94.06 95 ASP A CA 1
ATOM 764 C C . ASP A 1 95 ? -2.680 -16.605 -7.657 1.00 94.06 95 ASP A C 1
ATOM 766 O O . ASP A 1 95 ? -2.485 -17.210 -8.711 1.00 94.06 95 ASP A O 1
ATOM 770 N N . HIS A 1 96 ? -3.574 -15.614 -7.583 1.00 94.00 96 HIS A N 1
ATOM 771 C CA . HIS A 1 96 ? -4.506 -15.275 -8.658 1.00 94.00 96 HIS A CA 1
ATOM 772 C C . HIS A 1 96 ? -4.136 -13.996 -9.406 1.00 94.00 96 HIS A C 1
ATOM 774 O O . HIS A 1 96 ? -4.520 -13.843 -10.570 1.00 94.00 96 HIS A O 1
ATOM 780 N N . PHE A 1 97 ? -3.380 -13.085 -8.788 1.00 96.31 97 PHE A N 1
ATOM 781 C CA . PHE A 1 97 ? -3.033 -11.802 -9.395 1.00 96.31 97 PHE A CA 1
ATOM 782 C C . PHE A 1 97 ? -1.557 -11.445 -9.246 1.00 96.31 97 PHE A C 1
ATOM 784 O O . PHE A 1 97 ? -0.912 -11.731 -8.244 1.00 96.31 97 PHE A O 1
ATOM 791 N N . LYS A 1 98 ? -1.030 -10.734 -10.246 1.00 95.50 98 LYS A N 1
ATOM 792 C CA . LYS A 1 98 ? 0.311 -10.135 -10.217 1.00 95.50 98 LYS A CA 1
ATOM 793 C C . LYS A 1 98 ? 0.326 -8.786 -10.923 1.00 95.50 98 LYS A C 1
ATOM 795 O O . LYS A 1 98 ? -0.489 -8.539 -11.808 1.00 95.50 98 LYS A O 1
ATOM 800 N N . VAL A 1 99 ? 1.281 -7.926 -10.583 1.00 93.75 99 VAL A N 1
ATOM 801 C CA . VAL A 1 99 ? 1.502 -6.658 -11.297 1.00 93.75 99 VAL A CA 1
ATOM 802 C C . VAL A 1 99 ? 2.604 -6.842 -12.339 1.00 93.75 99 VAL A C 1
ATOM 804 O O . VAL A 1 99 ? 3.681 -7.341 -12.021 1.00 93.75 99 VAL A O 1
ATOM 807 N N . ARG A 1 100 ? 2.353 -6.424 -13.583 1.00 90.19 100 ARG A N 1
ATOM 808 C CA . ARG A 1 100 ? 3.370 -6.308 -14.639 1.00 90.19 100 ARG A CA 1
ATOM 809 C C . ARG A 1 100 ? 3.694 -4.850 -14.927 1.00 90.19 100 ARG A C 1
ATOM 811 O O . ARG A 1 100 ? 2.830 -3.986 -14.821 1.00 90.19 100 ARG A O 1
ATOM 818 N N . TYR A 1 101 ? 4.930 -4.601 -15.335 1.00 79.12 101 TYR A N 1
ATOM 819 C CA . TYR A 1 101 ? 5.404 -3.301 -15.793 1.00 79.12 101 TYR A CA 1
ATOM 820 C C . TYR A 1 101 ? 5.330 -3.272 -17.319 1.00 79.12 101 TYR A C 1
ATOM 822 O O . TYR A 1 101 ? 5.869 -4.166 -17.968 1.00 79.12 101 TYR A O 1
ATOM 830 N N . SER A 1 102 ? 4.658 -2.274 -17.892 1.00 62.66 102 SER A N 1
ATOM 831 C CA . SER A 1 102 ? 4.634 -2.074 -19.342 1.00 62.66 102 SER A CA 1
ATOM 832 C C . SER A 1 102 ? 5.551 -0.914 -19.716 1.00 62.66 102 SER A C 1
ATOM 834 O O . SER A 1 102 ? 5.239 0.232 -19.400 1.00 62.66 102 SER A O 1
ATOM 836 N N . THR A 1 103 ? 6.672 -1.193 -20.381 1.00 50.75 103 THR A N 1
ATOM 837 C CA . THR A 1 103 ? 7.555 -0.160 -20.943 1.00 50.75 103 THR A CA 1
ATOM 838 C C . THR A 1 103 ? 6.846 0.512 -22.116 1.00 50.75 103 THR A C 1
ATOM 840 O O . THR A 1 103 ? 6.507 -0.150 -23.094 1.00 50.75 103 THR A O 1
ATOM 843 N N . ILE A 1 104 ? 6.592 1.817 -22.023 1.00 51.94 104 ILE A N 1
ATOM 844 C CA . ILE A 1 104 ? 6.097 2.601 -23.158 1.00 51.94 104 ILE A CA 1
ATOM 845 C C . ILE A 1 104 ? 7.323 3.009 -23.977 1.00 51.94 104 ILE A C 1
ATOM 847 O O . ILE A 1 104 ? 8.100 3.852 -23.537 1.00 51.94 104 ILE A O 1
ATOM 851 N N . VAL A 1 105 ? 7.507 2.411 -25.154 1.00 40.97 105 VAL A N 1
ATOM 852 C CA . VAL A 1 105 ? 8.435 2.938 -26.162 1.00 40.97 105 VAL A CA 1
ATOM 853 C C . VAL A 1 105 ? 7.678 4.028 -26.917 1.00 40.97 105 VAL A C 1
ATOM 855 O O . VAL A 1 105 ? 6.777 3.731 -27.699 1.00 40.97 105 VAL A O 1
ATOM 858 N N . GLN A 1 106 ? 7.987 5.298 -26.650 1.00 42.22 106 GLN A N 1
ATOM 859 C CA . GLN A 1 106 ? 7.527 6.395 -27.501 1.00 42.22 106 GLN A CA 1
ATOM 860 C C . GLN A 1 106 ? 8.259 6.291 -28.845 1.00 42.22 106 GLN A C 1
ATOM 862 O O . GLN A 1 106 ? 9.418 6.681 -28.963 1.00 42.22 106 GLN A O 1
ATOM 867 N N . ILE A 1 107 ? 7.591 5.749 -29.863 1.00 38.25 107 ILE A N 1
ATOM 868 C CA . ILE A 1 107 ? 8.070 5.819 -31.244 1.00 38.25 107 ILE A CA 1
ATOM 869 C C . ILE A 1 107 ? 7.832 7.258 -31.717 1.00 38.25 107 ILE A C 1
ATOM 871 O O . ILE A 1 107 ? 6.705 7.634 -32.034 1.00 38.25 107 ILE A O 1
ATOM 875 N N . LYS A 1 108 ? 8.880 8.089 -31.729 1.00 34.34 108 LYS A N 1
ATOM 876 C CA . LYS A 1 108 ? 8.863 9.343 -32.491 1.00 34.34 108 LYS A CA 1
ATOM 877 C C . LYS A 1 108 ? 9.061 8.993 -33.964 1.00 34.34 108 LYS A C 1
ATOM 879 O O . LYS A 1 108 ? 10.113 8.482 -34.337 1.00 34.34 108 LYS A O 1
ATOM 884 N N . ALA A 1 109 ? 8.038 9.253 -34.773 1.00 36.22 109 ALA A N 1
ATOM 885 C CA . ALA A 1 109 ? 8.106 9.178 -36.225 1.00 36.22 109 ALA A CA 1
ATOM 886 C C . ALA A 1 109 ? 9.198 10.130 -36.746 1.00 36.22 109 ALA A C 1
ATOM 888 O O . ALA A 1 109 ? 9.170 11.330 -36.468 1.00 36.22 109 ALA A O 1
ATOM 889 N N . GLN A 1 110 ? 10.172 9.579 -37.466 1.00 31.11 110 GLN A N 1
ATOM 890 C CA . GLN A 1 110 ? 11.104 10.325 -38.308 1.00 31.11 110 GLN A CA 1
ATOM 891 C C . GLN A 1 110 ? 10.408 10.619 -39.641 1.00 31.11 110 GLN A C 1
ATOM 893 O O . GLN A 1 110 ? 9.873 9.708 -40.268 1.00 31.11 110 GLN A O 1
ATOM 898 N N . VAL A 1 111 ? 10.405 11.888 -40.050 1.00 37.38 111 VAL A N 1
ATOM 899 C CA . VAL A 1 111 ? 10.086 12.315 -41.416 1.00 37.38 111 VAL A CA 1
ATOM 900 C C . VAL A 1 111 ? 11.411 12.407 -42.166 1.00 37.38 111 VAL A C 1
ATOM 902 O O . VAL A 1 111 ? 12.269 13.212 -41.811 1.00 37.38 111 VAL A O 1
ATOM 905 N N . GLU A 1 112 ? 11.569 11.551 -43.166 1.00 41.16 112 GLU A N 1
ATOM 906 C CA . GLU A 1 112 ? 12.635 11.573 -44.166 1.00 41.16 112 GLU A CA 1
ATOM 907 C C . GLU A 1 112 ? 12.190 12.452 -45.351 1.00 41.16 112 GLU A C 1
ATOM 909 O O . GLU A 1 112 ? 11.026 12.356 -45.755 1.00 41.16 112 GLU A O 1
ATOM 914 N N . PRO A 1 113 ? 13.064 13.292 -45.932 1.00 49.75 113 PRO A N 1
ATOM 915 C CA . PRO A 1 113 ? 12.881 13.759 -47.297 1.00 49.75 113 PRO A CA 1
ATOM 916 C C . PRO A 1 113 ? 13.936 13.154 -48.235 1.00 49.75 113 PRO A C 1
ATOM 918 O O . PRO A 1 113 ? 15.131 13.428 -48.134 1.00 49.75 113 PRO A O 1
ATOM 921 N N . ASP A 1 114 ? 13.428 12.348 -49.163 1.00 33.47 114 ASP A N 1
ATOM 922 C CA . ASP A 1 114 ? 14.028 11.960 -50.438 1.00 33.47 114 ASP A CA 1
ATOM 923 C C . ASP A 1 114 ? 14.273 13.200 -51.328 1.00 33.47 114 ASP A C 1
ATOM 925 O O . ASP A 1 114 ? 13.472 14.138 -51.291 1.00 33.47 114 ASP A O 1
ATOM 929 N N . LEU A 1 115 ? 15.372 13.203 -52.101 1.00 36.38 115 LEU A N 1
ATOM 930 C CA . LEU A 1 115 ? 15.412 13.529 -53.542 1.00 36.38 115 LEU A CA 1
ATOM 931 C C . LEU A 1 115 ? 16.860 13.606 -54.096 1.00 36.38 115 LEU A C 1
ATOM 933 O O . LEU A 1 115 ? 17.530 14.631 -54.023 1.00 36.38 115 LEU A O 1
ATOM 937 N N . SER A 1 116 ? 17.241 12.506 -54.758 1.00 40.12 116 SER A N 1
ATOM 938 C CA . SER A 1 116 ? 17.872 12.389 -56.097 1.00 40.12 116 SER A CA 1
ATOM 939 C C . SER A 1 116 ? 19.315 12.877 -56.415 1.00 40.12 116 SER A C 1
ATOM 941 O O . SER A 1 116 ? 19.666 14.031 -56.178 1.00 40.12 116 SER A O 1
ATOM 943 N N . PRO A 1 117 ? 20.119 12.044 -57.125 1.00 48.44 117 PRO A N 1
ATOM 944 C CA . PRO A 1 117 ? 21.376 12.415 -57.783 1.00 48.44 117 PRO A CA 1
ATOM 945 C C . PRO A 1 117 ? 21.154 12.787 -59.262 1.00 48.44 117 PRO A C 1
ATOM 947 O O . PRO A 1 117 ? 20.377 12.128 -59.951 1.00 48.44 117 PRO A O 1
ATOM 950 N N . ASN A 1 118 ? 21.883 13.772 -59.801 1.00 33.09 118 ASN A N 1
ATOM 951 C CA . ASN A 1 118 ? 21.946 13.963 -61.253 1.00 33.09 118 ASN A CA 1
ATOM 952 C C . ASN A 1 118 ? 23.391 14.030 -61.752 1.00 33.09 118 ASN A C 1
ATOM 954 O O . ASN A 1 118 ? 24.198 14.835 -61.290 1.00 33.09 118 ASN A O 1
ATOM 958 N N . SER A 1 119 ? 23.686 13.143 -62.698 1.00 34.47 119 SER A N 1
ATOM 959 C CA . SER A 1 119 ? 24.898 13.110 -63.510 1.00 34.47 119 SER A CA 1
ATOM 960 C C . SER A 1 119 ? 24.650 13.817 -64.842 1.00 34.47 119 SER A C 1
ATOM 962 O O . SER A 1 119 ? 23.513 13.904 -65.297 1.00 34.47 119 SER A O 1
ATOM 964 N N . THR A 1 120 ? 25.753 14.154 -65.517 1.00 29.36 120 THR A N 1
ATOM 965 C CA . THR A 1 120 ? 25.892 14.427 -66.965 1.00 29.36 120 THR A CA 1
ATOM 966 C C . THR A 1 120 ? 26.060 15.899 -67.340 1.00 29.36 120 THR A C 1
ATOM 968 O O . THR A 1 120 ? 25.099 16.648 -67.472 1.00 29.36 120 THR A O 1
ATOM 971 N N . SER A 1 121 ? 27.299 16.293 -67.644 1.00 32.16 121 SER A N 1
ATOM 972 C CA . SER A 1 121 ? 27.706 16.590 -69.032 1.00 32.16 121 SER A CA 1
ATOM 973 C C . SER A 1 121 ? 29.185 17.005 -69.122 1.00 32.16 121 SER A C 1
ATOM 975 O O . SER A 1 121 ? 29.673 17.837 -68.366 1.00 32.16 121 SER A O 1
ATOM 977 N N . VAL A 1 122 ? 29.882 16.386 -70.074 1.00 39.31 122 VAL A N 1
ATOM 978 C CA . VAL A 1 122 ? 31.163 16.780 -70.699 1.00 39.31 122 VAL A CA 1
ATOM 979 C C . VAL A 1 122 ? 30.813 16.922 -72.192 1.00 39.31 122 VAL A C 1
ATOM 981 O O . VAL A 1 122 ? 29.958 16.143 -72.635 1.00 39.31 122 VAL A O 1
ATOM 984 N N . PRO A 1 123 ? 31.318 17.912 -72.964 1.00 45.66 123 PRO A N 1
ATOM 985 C CA . PRO A 1 123 ? 32.615 17.825 -73.687 1.00 45.66 123 PRO A CA 1
ATOM 986 C C . PRO A 1 123 ? 33.281 19.226 -73.854 1.00 45.66 123 PRO A C 1
ATOM 988 O O . PRO A 1 123 ? 32.729 20.201 -73.363 1.00 45.66 123 PRO A O 1
ATOM 991 N N . ALA A 1 124 ? 34.441 19.518 -74.455 1.00 36.69 124 ALA A N 1
ATOM 992 C CA . ALA A 1 124 ? 35.498 18.881 -75.251 1.00 36.69 124 ALA A CA 1
ATOM 993 C C . ALA A 1 124 ? 36.777 19.751 -75.019 1.00 36.69 124 ALA A C 1
ATOM 995 O O . ALA A 1 124 ? 36.652 20.957 -74.827 1.00 36.69 124 ALA A O 1
ATOM 996 N N . ASP A 1 125 ? 37.959 19.176 -74.786 1.00 30.16 125 ASP A N 1
ATOM 997 C CA . ASP A 1 125 ? 39.062 18.988 -75.756 1.00 30.16 125 ASP A CA 1
ATOM 998 C C . ASP A 1 125 ? 39.966 20.225 -76.008 1.00 30.16 125 ASP A C 1
ATOM 1000 O O . ASP A 1 125 ? 39.535 21.198 -76.621 1.00 30.16 125 ASP A O 1
ATOM 1004 N N . GLN A 1 126 ? 41.227 20.169 -75.538 1.00 36.44 126 GLN A N 1
ATOM 1005 C CA . GLN A 1 126 ? 42.444 20.484 -76.316 1.00 36.44 126 GLN A CA 1
ATOM 1006 C C . GLN A 1 126 ? 43.742 20.204 -75.527 1.00 36.44 126 GLN A C 1
ATOM 1008 O O . GLN A 1 126 ? 43.859 20.466 -74.331 1.00 36.44 126 GLN A O 1
ATOM 1013 N N . SER A 1 127 ? 44.713 19.634 -76.242 1.00 36.28 127 SER A N 1
ATOM 1014 C CA 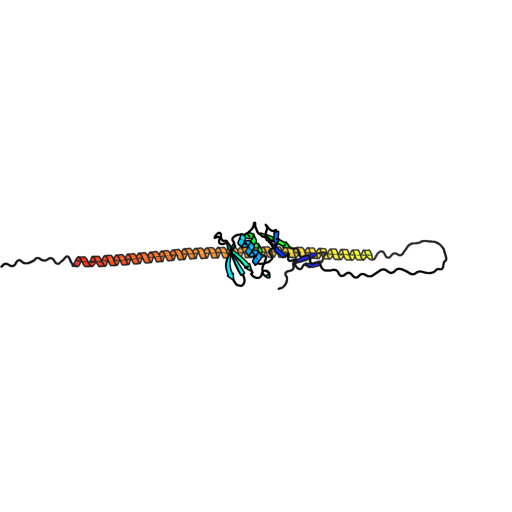. SER A 1 127 ? 45.930 18.958 -75.782 1.00 36.28 127 SER A CA 1
ATOM 1015 C C . SER A 1 127 ? 47.186 19.838 -75.691 1.00 36.28 127 SER A C 1
ATOM 1017 O O . SER A 1 127 ? 47.411 20.641 -76.592 1.00 36.28 127 SER A O 1
ATOM 1019 N N . MET A 1 128 ? 48.097 19.532 -74.754 1.00 35.09 128 MET A N 1
ATOM 1020 C CA . MET A 1 128 ? 49.539 19.344 -75.033 1.00 35.09 128 MET A CA 1
ATOM 1021 C C . MET A 1 128 ? 50.267 18.684 -73.835 1.00 35.09 128 MET A C 1
ATOM 1023 O O . MET A 1 128 ? 50.035 19.058 -72.690 1.00 35.09 128 MET A O 1
ATOM 1027 N N . ALA A 1 129 ? 51.103 17.673 -74.114 1.00 35.62 129 ALA A N 1
ATOM 1028 C CA . ALA A 1 129 ? 51.955 16.904 -73.180 1.00 35.62 129 ALA A CA 1
ATOM 1029 C C . ALA A 1 129 ? 53.135 17.753 -72.629 1.00 35.62 129 ALA A C 1
ATOM 1031 O O . ALA A 1 129 ? 53.512 18.713 -73.294 1.00 35.62 129 ALA A O 1
ATOM 1032 N N . GLU A 1 130 ? 53.709 17.542 -71.424 1.00 31.33 130 GLU A N 1
ATOM 1033 C CA . GLU A 1 130 ? 54.666 16.475 -70.994 1.00 31.33 130 GLU A CA 1
ATOM 1034 C C . GLU A 1 130 ? 54.970 16.563 -69.432 1.00 31.33 130 GLU A C 1
ATOM 1036 O O . GLU A 1 130 ? 54.375 17.427 -68.792 1.00 31.33 130 GLU A O 1
ATOM 1041 N N . PRO A 1 131 ? 55.835 15.741 -68.759 1.00 48.66 131 PRO A N 1
ATOM 1042 C CA . PRO A 1 131 ? 55.553 14.707 -67.717 1.00 48.66 131 PRO A CA 1
ATOM 1043 C C . PRO A 1 131 ? 55.930 15.057 -66.209 1.00 48.66 131 PRO A C 1
ATOM 1045 O O . PRO A 1 131 ? 56.327 16.189 -65.945 1.00 48.66 131 PRO A O 1
ATOM 1048 N N . PRO A 1 132 ? 55.772 14.149 -65.186 1.00 56.19 132 PRO A N 1
ATOM 1049 C CA . PRO A 1 132 ? 55.413 14.438 -63.755 1.00 56.19 132 PRO A CA 1
ATOM 1050 C C . PRO A 1 132 ? 56.542 14.175 -62.694 1.00 56.19 132 PRO A C 1
ATOM 1052 O O . PRO A 1 132 ? 57.659 13.884 -63.114 1.00 56.19 132 PRO A O 1
ATOM 1055 N N . PRO A 1 133 ? 56.315 14.056 -61.346 1.00 58.47 133 PRO A N 1
ATOM 1056 C CA . PRO A 1 133 ? 55.424 14.730 -60.364 1.00 58.47 133 PRO A CA 1
ATOM 1057 C C . PRO A 1 133 ? 56.164 15.280 -59.095 1.00 58.47 133 PRO A C 1
ATOM 1059 O O . PRO A 1 133 ? 57.193 14.752 -58.682 1.00 58.47 133 PRO A O 1
ATOM 1062 N N . ALA A 1 134 ? 55.581 16.244 -58.361 1.00 42.06 134 ALA A N 1
ATOM 1063 C CA . ALA A 1 134 ? 55.915 16.516 -56.944 1.00 42.06 134 ALA A CA 1
ATOM 1064 C C . ALA A 1 134 ? 54.669 17.004 -56.164 1.00 42.06 134 ALA A C 1
ATOM 1066 O O . ALA A 1 134 ? 53.759 17.562 -56.777 1.00 42.06 134 ALA A O 1
ATOM 1067 N N . PRO A 1 135 ? 54.556 16.709 -54.854 1.00 48.88 135 PRO A N 1
ATOM 1068 C CA . PRO A 1 135 ? 53.307 16.256 -54.250 1.00 48.88 135 PRO A CA 1
ATOM 1069 C C . PRO A 1 135 ? 52.360 17.369 -53.794 1.00 48.88 135 PRO A C 1
ATOM 1071 O O . PRO A 1 135 ? 52.737 18.506 -53.524 1.00 48.88 135 PRO A O 1
ATOM 1074 N N . ALA A 1 136 ? 51.107 16.943 -53.678 1.00 45.28 136 ALA A N 1
ATOM 1075 C CA . ALA A 1 136 ? 49.937 17.661 -53.219 1.00 45.28 136 ALA A CA 1
ATOM 1076 C C . ALA A 1 136 ? 50.129 18.512 -51.948 1.00 45.28 136 ALA A C 1
ATOM 1078 O O . ALA A 1 136 ? 50.751 18.102 -50.970 1.00 45.28 136 ALA A O 1
ATOM 1079 N N . THR A 1 137 ? 49.474 19.672 -51.986 1.00 53.00 137 THR A N 1
ATOM 1080 C CA . THR A 1 137 ? 48.609 20.247 -50.945 1.00 53.00 137 THR A CA 1
ATOM 1081 C C . THR A 1 137 ? 48.711 19.616 -49.549 1.00 53.00 137 THR A C 1
ATOM 1083 O O . THR A 1 137 ? 48.252 18.496 -49.326 1.00 53.00 137 THR A O 1
ATOM 1086 N N . ALA A 1 138 ? 49.170 20.391 -48.564 1.00 50.34 138 ALA A N 1
ATOM 1087 C CA . ALA A 1 138 ? 49.001 20.067 -47.149 1.00 50.34 138 ALA A CA 1
ATOM 1088 C C . ALA A 1 138 ? 47.918 20.949 -46.494 1.00 50.34 138 ALA A C 1
ATOM 1090 O O . ALA A 1 138 ? 48.235 22.002 -45.948 1.00 50.34 138 ALA A O 1
ATOM 1091 N N . PRO A 1 139 ? 46.645 20.518 -46.460 1.00 56.31 139 PRO A N 1
ATOM 1092 C CA . PRO A 1 139 ? 45.695 20.924 -45.437 1.00 56.31 139 PRO A CA 1
ATOM 1093 C C . PRO A 1 139 ? 45.569 19.762 -44.446 1.00 56.31 139 PRO A C 1
ATOM 1095 O O . PRO A 1 139 ? 44.686 18.916 -44.568 1.00 56.31 139 PRO A O 1
ATOM 1098 N N . LYS A 1 140 ? 46.507 19.631 -43.503 1.00 55.94 140 LYS A N 1
ATOM 1099 C CA . LYS A 1 140 ? 46.494 18.482 -42.581 1.00 55.94 140 LYS A CA 1
ATOM 1100 C C . LYS A 1 140 ? 47.020 18.813 -41.186 1.00 55.94 140 LYS A C 1
ATOM 1102 O O . LYS A 1 140 ? 47.847 18.089 -40.658 1.00 55.94 140 LYS A O 1
ATOM 1107 N N . LEU A 1 141 ? 46.534 19.905 -40.589 1.00 50.28 141 LEU A N 1
ATOM 1108 C CA . LEU A 1 141 ? 46.773 20.208 -39.165 1.00 50.28 141 LEU A CA 1
ATOM 1109 C C . LEU A 1 141 ? 45.535 20.726 -38.403 1.00 50.28 141 LEU A C 1
ATOM 1111 O O . LEU A 1 141 ? 45.435 20.480 -37.207 1.00 50.28 141 LEU A O 1
ATOM 1115 N N . ALA A 1 142 ? 44.531 21.309 -39.072 1.00 59.09 142 ALA A N 1
ATOM 1116 C CA . ALA A 1 142 ? 43.327 21.835 -38.404 1.00 59.09 142 ALA A CA 1
ATOM 1117 C C . ALA A 1 142 ? 42.484 20.769 -37.663 1.00 59.09 142 ALA A C 1
ATOM 1119 O O . ALA A 1 142 ? 41.830 21.061 -36.665 1.00 59.09 142 ALA A O 1
ATOM 1120 N N . GLY A 1 143 ? 42.512 19.510 -38.117 1.00 61.38 143 GLY A N 1
ATOM 1121 C CA . GLY A 1 143 ? 41.768 18.423 -37.469 1.00 61.38 143 GLY A CA 1
ATOM 1122 C C . GLY A 1 143 ? 42.335 18.004 -36.108 1.00 61.38 143 GLY A C 1
ATOM 1123 O O . GLY A 1 143 ? 41.592 17.486 -35.279 1.00 61.38 143 GLY A O 1
ATOM 1124 N N . PHE A 1 144 ? 43.628 18.239 -35.860 1.00 69.62 144 PHE A N 1
ATOM 1125 C CA . PHE A 1 144 ? 44.269 17.893 -34.587 1.00 69.62 144 PHE A CA 1
ATOM 1126 C C . PHE A 1 144 ? 43.872 18.879 -33.481 1.00 69.62 144 PHE A C 1
ATOM 1128 O O . PHE A 1 144 ? 43.511 18.459 -32.386 1.00 69.62 144 PHE A O 1
ATOM 1135 N N . GLU A 1 145 ? 43.800 20.173 -33.803 1.00 79.62 145 GLU A N 1
ATOM 1136 C CA . GLU A 1 145 ? 43.325 21.205 -32.870 1.00 79.62 145 GLU A CA 1
ATOM 1137 C C . GLU A 1 145 ? 41.867 20.966 -32.449 1.00 79.62 145 GLU A C 1
ATOM 1139 O O . GLU A 1 145 ? 41.503 21.137 -31.285 1.00 79.62 145 GLU A O 1
ATOM 1144 N N . GLN A 1 146 ? 41.026 20.495 -33.375 1.00 82.50 146 GLN A N 1
ATOM 1145 C CA . GLN A 1 146 ? 39.635 20.154 -33.078 1.00 82.50 146 GLN A CA 1
ATOM 1146 C C . GLN A 1 146 ? 39.512 18.938 -32.142 1.00 82.50 146 GLN A C 1
ATOM 1148 O O . GLN A 1 146 ? 38.597 18.881 -31.315 1.00 82.50 146 GLN A O 1
ATOM 1153 N N . LEU A 1 147 ? 40.444 17.983 -32.231 1.00 85.00 147 LEU A N 1
ATOM 1154 C CA . LEU A 1 147 ? 40.529 16.866 -31.290 1.00 85.00 147 LEU A CA 1
ATOM 1155 C C . LEU A 1 147 ? 40.961 17.342 -29.899 1.00 85.00 147 LEU A C 1
ATOM 1157 O O . LEU A 1 147 ? 40.346 16.930 -28.917 1.00 85.00 147 LEU A O 1
ATOM 1161 N N . ASP A 1 148 ? 41.929 18.255 -29.803 1.00 88.94 148 ASP A N 1
ATOM 1162 C CA . ASP A 1 148 ? 42.373 18.817 -28.521 1.00 88.94 148 ASP A CA 1
ATOM 1163 C C . ASP A 1 148 ? 41.262 19.594 -27.806 1.00 88.94 148 ASP A C 1
ATOM 1165 O O . ASP A 1 148 ? 41.091 19.472 -26.589 1.00 88.94 148 ASP A O 1
ATOM 1169 N N . VAL A 1 149 ? 40.464 20.362 -28.555 1.00 90.88 149 VAL A N 1
ATOM 1170 C CA . VAL A 1 149 ? 39.277 21.046 -28.018 1.00 90.88 149 VAL A CA 1
ATOM 1171 C C . VAL A 1 149 ? 38.274 20.028 -27.474 1.00 90.88 149 VAL A C 1
ATOM 1173 O O . VAL A 1 149 ? 37.820 20.161 -26.336 1.00 90.88 149 VAL A O 1
ATOM 1176 N N . ARG A 1 150 ? 37.989 18.963 -28.232 1.00 90.88 150 ARG A N 1
ATOM 1177 C CA . ARG A 1 150 ? 37.042 17.919 -27.819 1.00 90.88 150 ARG A CA 1
ATOM 1178 C C . ARG A 1 150 ? 37.524 17.131 -26.599 1.00 90.88 150 ARG A C 1
ATOM 1180 O O . ARG A 1 150 ? 36.713 16.776 -25.747 1.00 90.88 150 ARG A O 1
ATOM 1187 N N . ILE A 1 151 ? 38.828 16.879 -26.484 1.00 90.25 151 ILE A N 1
ATOM 1188 C CA . ILE A 1 151 ? 39.440 16.229 -25.315 1.00 90.25 151 ILE A CA 1
ATOM 1189 C C . ILE A 1 151 ? 39.288 17.111 -24.072 1.00 90.25 151 ILE A C 1
ATOM 1191 O O . ILE A 1 151 ? 38.8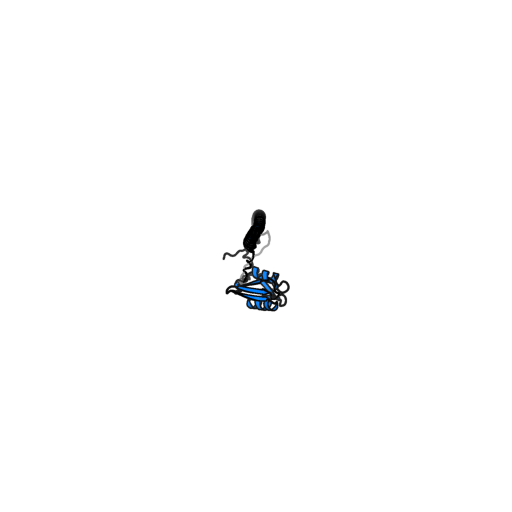91 16.617 -23.014 1.00 90.25 151 ILE A O 1
ATOM 1195 N N . LYS A 1 152 ? 39.553 18.418 -24.185 1.00 92.38 152 LYS A N 1
ATOM 1196 C CA . LYS A 1 152 ? 39.395 19.369 -23.072 1.00 92.38 152 LYS A CA 1
ATOM 1197 C C . LYS A 1 152 ? 37.942 19.475 -22.615 1.00 92.38 152 LYS A C 1
ATOM 1199 O O . LYS A 1 152 ? 37.684 19.437 -21.415 1.00 92.38 152 LYS A O 1
ATOM 1204 N N . GLU A 1 153 ? 37.003 19.547 -23.553 1.00 92.25 153 GLU A N 1
ATOM 1205 C CA . GLU A 1 153 ? 35.569 19.603 -23.255 1.00 92.25 153 GLU A CA 1
ATOM 1206 C C . GLU A 1 153 ? 35.077 18.317 -22.577 1.00 92.25 153 GLU A C 1
ATOM 1208 O O . GLU A 1 153 ? 34.422 18.379 -21.537 1.00 92.25 153 GLU A O 1
ATOM 1213 N N . LEU A 1 154 ? 35.470 17.143 -23.090 1.00 93.44 154 LEU A N 1
ATOM 1214 C CA . LEU A 1 154 ? 35.169 15.855 -22.455 1.00 93.44 154 LEU A CA 1
ATOM 1215 C C . LEU A 1 154 ? 35.755 15.759 -21.044 1.00 93.44 154 LEU A C 1
ATOM 1217 O O . LEU A 1 154 ? 35.083 15.278 -20.134 1.00 93.44 154 LEU A O 1
ATOM 1221 N N . THR A 1 155 ? 36.976 16.252 -20.844 1.00 92.56 155 THR A N 1
ATOM 1222 C CA . THR A 1 155 ? 37.626 16.271 -19.526 1.00 92.56 155 THR A CA 1
ATOM 1223 C C . THR A 1 155 ? 36.894 17.211 -18.565 1.00 92.56 155 THR A C 1
ATOM 1225 O O . THR A 1 155 ? 36.657 16.859 -17.410 1.00 92.56 155 THR A O 1
ATOM 1228 N N . SER A 1 156 ? 36.465 18.386 -19.036 1.00 91.38 156 SER A N 1
ATOM 1229 C CA . SER A 1 156 ? 35.675 19.332 -18.240 1.00 91.38 156 SER A CA 1
ATOM 1230 C C . SER A 1 156 ? 34.310 18.747 -17.857 1.00 91.38 156 SER A C 1
ATOM 1232 O O . SER A 1 156 ? 33.947 18.778 -16.679 1.00 91.38 156 SER A O 1
ATOM 1234 N N . SER A 1 157 ? 33.612 18.120 -18.811 1.00 92.69 157 SER A N 1
ATOM 1235 C CA . SER A 1 157 ? 32.344 17.416 -18.574 1.00 92.69 157 SER A CA 1
ATOM 1236 C C . SER A 1 157 ? 32.509 16.263 -17.578 1.00 92.69 157 SER A C 1
ATOM 1238 O O . SER A 1 157 ? 31.680 16.082 -16.686 1.00 92.69 157 SER A O 1
ATOM 1240 N N . GLN A 1 158 ? 33.614 15.514 -17.659 1.00 92.81 158 GLN A N 1
ATOM 1241 C CA . GLN A 1 158 ? 33.925 14.438 -16.718 1.00 92.81 158 GLN A CA 1
ATOM 1242 C C . GLN A 1 158 ? 34.085 14.955 -15.279 1.00 92.81 158 GLN A C 1
ATOM 1244 O O . GLN A 1 158 ? 33.556 14.346 -14.347 1.00 92.81 158 GLN A O 1
ATOM 1249 N N . VAL A 1 159 ? 34.786 16.074 -15.081 1.00 94.00 159 VAL A N 1
ATOM 1250 C CA . VAL A 1 159 ? 34.974 16.673 -13.748 1.00 94.00 159 VAL A CA 1
ATOM 1251 C C . VAL A 1 159 ? 33.649 17.185 -13.180 1.00 94.00 159 VAL A C 1
ATOM 1253 O O . VAL A 1 159 ? 33.336 16.920 -12.015 1.00 94.00 159 VAL A O 1
ATOM 1256 N N . GLU A 1 160 ? 32.840 17.860 -13.997 1.00 93.81 160 GLU A N 1
ATOM 1257 C CA . GLU A 1 160 ? 31.515 18.337 -13.587 1.00 93.81 160 GLU A CA 1
ATOM 1258 C C . GLU A 1 160 ? 30.608 17.171 -13.170 1.00 93.81 160 GLU A C 1
ATOM 1260 O O . GLU A 1 160 ? 29.947 17.213 -12.127 1.00 93.81 160 GLU A O 1
ATOM 1265 N N . LEU A 1 161 ? 30.635 16.083 -13.941 1.00 93.69 161 LEU A N 1
ATOM 1266 C CA . LEU A 1 161 ? 29.881 14.875 -13.640 1.00 93.69 161 LEU A CA 1
ATOM 1267 C C . LEU A 1 161 ? 30.259 14.249 -12.309 1.00 93.69 161 LEU A C 1
ATOM 1269 O O . LEU A 1 161 ? 29.380 13.879 -11.529 1.00 93.69 161 LEU A O 1
ATOM 1273 N N . LEU A 1 162 ? 31.557 14.141 -12.036 1.00 93.44 162 LEU A N 1
ATOM 1274 C CA . LEU A 1 162 ? 32.044 13.604 -10.772 1.00 93.44 162 LEU A CA 1
ATOM 1275 C C . LEU A 1 162 ? 31.602 14.477 -9.596 1.00 93.44 162 LEU A C 1
ATOM 1277 O O . LEU A 1 162 ? 31.093 13.946 -8.607 1.00 93.44 162 LEU A O 1
ATOM 1281 N N . SER A 1 163 ? 31.704 15.802 -9.729 1.00 93.62 163 SER A N 1
ATOM 1282 C CA . SER A 1 163 ? 31.222 16.744 -8.714 1.00 93.62 163 SER A CA 1
ATOM 1283 C C . SER A 1 163 ? 29.723 16.563 -8.447 1.00 93.62 163 SER A C 1
ATOM 1285 O O . SER A 1 163 ? 29.276 16.458 -7.300 1.00 93.62 163 SER A O 1
ATOM 1287 N N . ARG A 1 164 ? 28.932 16.419 -9.512 1.00 94.06 164 ARG A N 1
ATOM 1288 C CA . ARG A 1 164 ? 27.486 16.224 -9.412 1.00 94.06 164 ARG A CA 1
ATOM 1289 C C . ARG A 1 164 ? 27.104 14.902 -8.753 1.00 94.06 164 ARG A C 1
ATOM 1291 O O . ARG A 1 164 ? 26.215 14.882 -7.902 1.00 94.06 164 ARG A O 1
ATOM 1298 N N . ILE A 1 165 ? 27.769 13.809 -9.123 1.00 93.88 165 ILE A N 1
ATOM 1299 C CA . ILE A 1 165 ? 27.559 12.490 -8.513 1.00 93.88 165 ILE A CA 1
ATOM 1300 C C . ILE A 1 165 ? 27.876 12.548 -7.017 1.00 93.88 165 ILE A C 1
ATOM 1302 O O . ILE A 1 165 ? 27.116 12.018 -6.205 1.00 93.88 165 ILE A O 1
ATOM 1306 N N . GLN A 1 166 ? 28.960 13.223 -6.632 1.00 95.12 166 GLN A N 1
ATOM 1307 C CA . GLN A 1 166 ? 29.321 13.398 -5.226 1.00 95.12 166 GLN A CA 1
ATOM 1308 C C . GLN A 1 166 ? 28.275 14.214 -4.457 1.00 95.12 166 GLN A C 1
ATOM 1310 O O . GLN A 1 166 ? 27.877 13.807 -3.364 1.00 95.12 166 GLN A O 1
ATOM 1315 N N . LYS A 1 167 ? 27.770 15.310 -5.037 1.00 93.19 167 LYS A N 1
ATOM 1316 C CA . LYS A 1 167 ? 26.691 16.105 -4.435 1.00 93.19 167 LYS A CA 1
ATOM 1317 C C . LYS A 1 167 ? 25.418 15.280 -4.236 1.00 93.19 167 LYS A C 1
ATOM 1319 O O . LYS A 1 167 ? 24.876 15.257 -3.136 1.00 93.19 167 LYS A O 1
ATOM 1324 N N . LEU A 1 168 ? 24.983 14.546 -5.262 1.00 96.19 168 LEU A N 1
ATOM 1325 C CA . LEU A 1 168 ? 23.807 13.674 -5.168 1.00 96.19 168 LEU A CA 1
ATOM 1326 C C . LEU A 1 168 ? 23.992 12.579 -4.113 1.00 96.19 168 LEU A C 1
ATOM 1328 O O . LEU A 1 168 ? 23.067 12.279 -3.362 1.00 96.19 168 LEU A O 1
ATOM 1332 N N . LYS A 1 169 ? 25.194 12.006 -4.007 1.00 93.62 169 LYS A N 1
ATOM 1333 C CA . LYS A 1 169 ? 25.517 11.033 -2.959 1.00 93.62 169 LYS A CA 1
ATOM 1334 C C . LYS A 1 169 ? 25.336 11.640 -1.566 1.00 93.62 169 LYS A C 1
ATOM 1336 O O . LYS A 1 169 ? 24.774 10.974 -0.698 1.00 93.62 169 LYS A O 1
ATOM 1341 N N . LEU A 1 170 ? 25.780 12.880 -1.358 1.00 94.00 170 LEU A N 1
ATOM 1342 C CA . LEU A 1 170 ? 25.613 13.583 -0.087 1.00 94.00 170 LEU A CA 1
ATOM 1343 C C . LEU A 1 170 ? 24.139 13.869 0.211 1.00 94.00 170 LEU A C 1
ATOM 1345 O O . LEU A 1 170 ? 23.673 13.577 1.309 1.00 94.00 170 LEU A O 1
ATOM 1349 N N . GLU A 1 171 ? 23.396 14.380 -0.770 1.00 93.00 171 GLU A N 1
ATOM 1350 C CA . GLU A 1 171 ? 21.968 14.659 -0.616 1.00 93.00 171 GLU A CA 1
ATOM 1351 C C . GLU A 1 171 ? 21.198 13.386 -0.252 1.00 93.00 171 GLU A C 1
ATOM 1353 O O . GLU A 1 171 ? 20.451 13.390 0.721 1.00 93.00 171 GLU A O 1
ATOM 1358 N N . VAL A 1 172 ? 21.430 12.267 -0.949 1.00 96.62 172 VAL A N 1
ATOM 1359 C CA . VAL A 1 172 ? 20.790 10.976 -0.637 1.00 96.62 172 VAL A CA 1
ATOM 1360 C C . VAL A 1 172 ? 21.132 10.501 0.776 1.00 96.62 172 VAL A C 1
ATOM 1362 O O . VAL A 1 172 ? 20.254 10.012 1.484 1.00 96.62 172 VAL A O 1
ATOM 1365 N N . GLN A 1 173 ? 22.384 10.645 1.212 1.00 94.25 173 GLN A N 1
ATOM 1366 C CA . GLN A 1 173 ? 22.769 10.304 2.585 1.00 94.25 173 GLN A CA 1
ATOM 1367 C C . GLN A 1 173 ? 22.057 11.193 3.612 1.00 94.25 173 GLN A C 1
ATOM 1369 O O . GLN A 1 173 ? 21.554 10.686 4.613 1.00 94.25 173 GLN A O 1
ATOM 1374 N N . ASN A 1 174 ? 21.929 12.491 3.334 1.00 94.56 174 ASN A N 1
ATOM 1375 C CA . ASN A 1 174 ? 21.202 13.420 4.193 1.00 94.56 174 ASN A CA 1
ATOM 1376 C C . ASN A 1 174 ? 19.705 13.077 4.280 1.00 94.56 174 ASN A C 1
ATOM 1378 O O . ASN A 1 174 ? 19.149 13.015 5.374 1.00 94.56 174 ASN A O 1
AT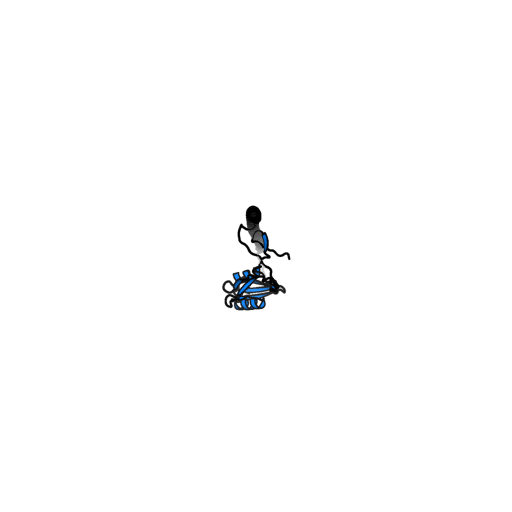OM 1382 N N . TRP A 1 175 ? 19.066 12.775 3.145 1.00 94.25 175 TRP A N 1
ATOM 1383 C CA . TRP A 1 175 ? 17.670 12.328 3.102 1.00 94.25 175 TRP A CA 1
ATOM 1384 C C . TRP A 1 175 ? 17.448 11.060 3.926 1.00 94.25 175 TRP A C 1
ATOM 1386 O O . TRP A 1 175 ? 16.476 10.981 4.674 1.00 94.25 175 TRP A O 1
ATOM 1396 N N . ARG A 1 176 ? 18.366 10.091 3.833 1.00 92.00 176 ARG A N 1
ATOM 1397 C CA . ARG A 1 176 ? 18.306 8.860 4.633 1.00 92.00 176 ARG A CA 1
ATOM 1398 C C . ARG A 1 176 ? 18.426 9.148 6.127 1.00 92.00 176 ARG A C 1
ATOM 1400 O O . ARG A 1 176 ? 17.604 8.652 6.885 1.00 92.00 176 ARG A O 1
ATOM 1407 N N . SER A 1 177 ? 19.399 9.964 6.533 1.00 95.44 177 SER A N 1
ATOM 1408 C CA . SER A 1 177 ? 19.597 10.340 7.941 1.00 95.44 177 SER A CA 1
ATOM 1409 C C . SER A 1 177 ? 18.379 11.070 8.527 1.00 95.44 177 SER A C 1
ATOM 1411 O O . SER A 1 177 ? 17.924 10.768 9.631 1.00 95.44 177 SER A O 1
ATOM 1413 N N . ASN A 1 178 ? 17.796 11.996 7.761 1.00 97.25 178 ASN A N 1
ATOM 1414 C CA . ASN A 1 178 ? 16.617 12.742 8.192 1.00 97.25 178 ASN A CA 1
ATOM 1415 C C . ASN A 1 178 ? 15.382 11.838 8.327 1.00 97.25 178 ASN A C 1
ATOM 1417 O O . ASN A 1 178 ? 14.683 11.885 9.337 1.00 97.25 178 ASN A O 1
ATOM 1421 N N . LEU A 1 179 ? 15.137 10.971 7.338 1.00 95.69 179 LEU A N 1
ATOM 1422 C CA . LEU A 1 179 ? 14.034 10.013 7.399 1.00 95.69 179 LEU A CA 1
ATOM 1423 C C . LEU A 1 179 ? 14.186 9.052 8.585 1.00 95.69 179 LEU A C 1
ATOM 1425 O O . LEU A 1 179 ? 13.216 8.823 9.299 1.00 95.69 179 LEU A O 1
ATOM 1429 N N . GLU A 1 180 ? 15.393 8.536 8.826 1.00 93.94 180 GLU A N 1
ATOM 1430 C CA . GLU A 1 180 ? 15.691 7.676 9.979 1.00 93.94 180 GLU A CA 1
ATOM 1431 C C . GLU A 1 180 ? 15.365 8.385 11.302 1.00 93.94 180 GLU A C 1
ATOM 1433 O O . GLU A 1 180 ? 14.743 7.812 12.195 1.00 93.94 180 GLU A O 1
ATOM 1438 N N . THR A 1 181 ? 15.715 9.670 11.400 1.00 96.62 181 THR A N 1
ATOM 1439 C CA . THR A 1 181 ? 15.408 10.498 12.572 1.00 96.62 181 THR A CA 1
ATOM 1440 C C . THR A 1 181 ? 13.899 10.666 12.757 1.00 96.62 181 THR A C 1
ATOM 1442 O O . THR A 1 181 ? 13.400 10.449 13.859 1.00 96.62 181 THR A O 1
ATOM 1445 N N . GLN A 1 182 ? 13.154 10.993 11.694 1.00 95.75 182 GLN A N 1
ATOM 1446 C CA . GLN A 1 182 ? 11.693 11.124 11.768 1.00 95.75 182 GLN A CA 1
ATOM 1447 C C . GLN A 1 182 ? 11.012 9.817 12.161 1.00 95.75 182 GLN A C 1
ATOM 1449 O O . GLN A 1 182 ? 10.158 9.817 13.042 1.00 95.75 182 GLN A O 1
ATOM 1454 N N . VAL A 1 183 ? 11.414 8.698 11.553 1.00 96.75 183 VAL A N 1
ATOM 1455 C CA . VAL A 1 183 ? 10.878 7.375 11.894 1.00 96.75 183 VAL A CA 1
ATOM 1456 C C . VAL A 1 183 ? 11.100 7.084 13.375 1.00 96.75 183 VAL A C 1
ATOM 1458 O O . VAL A 1 183 ? 10.175 6.645 14.054 1.00 96.75 183 VAL A O 1
ATOM 1461 N N . LYS A 1 184 ? 12.290 7.390 13.898 1.00 97.38 184 LYS A N 1
ATOM 1462 C CA . LYS A 1 184 ? 12.617 7.186 15.309 1.00 97.38 184 LYS A CA 1
ATOM 1463 C C . LYS A 1 184 ? 11.790 8.073 16.243 1.00 97.38 184 LYS A C 1
ATOM 1465 O O . LYS A 1 184 ? 11.336 7.592 17.279 1.00 97.38 184 LYS A O 1
ATOM 1470 N N . ILE A 1 185 ? 11.555 9.332 15.868 1.00 95.44 185 ILE A N 1
ATOM 1471 C CA . ILE A 1 185 ? 10.688 10.254 16.619 1.00 95.44 185 ILE A CA 1
ATOM 1472 C C . ILE A 1 185 ? 9.255 9.723 16.650 1.00 95.44 185 ILE A C 1
ATOM 1474 O O . ILE A 1 185 ? 8.717 9.510 17.732 1.00 95.44 185 ILE A O 1
ATOM 1478 N N . SER A 1 186 ? 8.663 9.423 15.491 1.00 92.75 186 SER A N 1
ATOM 1479 C CA . SER A 1 186 ? 7.281 8.936 15.423 1.00 92.75 186 SER A CA 1
ATOM 1480 C C . SER A 1 186 ? 7.096 7.598 16.141 1.00 92.75 186 SER A C 1
ATOM 1482 O O . SER A 1 186 ? 6.076 7.379 16.788 1.00 92.75 186 SER A O 1
ATOM 1484 N N . GLN A 1 187 ? 8.085 6.701 16.079 1.00 96.25 187 GLN A N 1
ATOM 1485 C CA . GLN A 1 187 ? 8.074 5.466 16.867 1.00 96.25 187 GLN A CA 1
ATOM 1486 C C . GLN A 1 187 ? 8.070 5.748 18.373 1.00 96.25 187 GLN A C 1
ATOM 1488 O O . GLN A 1 187 ? 7.310 5.116 19.104 1.00 96.25 187 GLN A O 1
ATOM 1493 N N . ASN A 1 188 ? 8.890 6.693 18.839 1.00 97.19 188 ASN A N 1
ATOM 1494 C CA . ASN A 1 188 ? 8.948 7.067 20.249 1.00 97.19 188 ASN A CA 1
ATOM 1495 C C . ASN A 1 188 ? 7.640 7.714 20.725 1.00 97.19 188 ASN A C 1
ATOM 1497 O O . ASN A 1 188 ? 7.112 7.333 21.765 1.00 97.19 188 ASN A O 1
ATOM 1501 N N . GLU A 1 189 ? 7.081 8.641 19.946 1.00 96.94 189 GLU A N 1
ATOM 1502 C CA . GLU A 1 189 ? 5.785 9.267 20.236 1.00 96.94 189 GLU A CA 1
ATOM 1503 C C . GLU A 1 189 ? 4.665 8.224 20.336 1.00 96.94 189 GLU A C 1
ATOM 1505 O O . GLU A 1 189 ? 3.888 8.239 21.289 1.00 96.94 189 GLU A O 1
ATOM 1510 N N . LEU A 1 190 ? 4.613 7.265 19.403 1.00 96.19 190 LEU A N 1
ATOM 1511 C CA . LEU A 1 190 ? 3.645 6.165 19.448 1.00 96.19 190 LEU A CA 1
ATOM 1512 C C . LEU A 1 190 ? 3.812 5.282 20.691 1.00 96.19 190 LEU A C 1
ATOM 1514 O O . LEU A 1 190 ? 2.814 4.849 21.270 1.00 96.19 190 LEU A O 1
ATOM 1518 N N . LEU A 1 191 ? 5.052 5.002 21.105 1.00 97.12 191 LEU A N 1
ATOM 1519 C CA . LEU A 1 191 ? 5.329 4.220 22.312 1.00 97.12 191 LEU A CA 1
ATOM 1520 C C . LEU A 1 191 ? 4.876 4.950 23.581 1.00 97.12 191 LEU A C 1
ATOM 1522 O O . LEU A 1 191 ? 4.216 4.337 24.422 1.00 97.12 191 LEU A O 1
ATOM 1526 N N . GLU A 1 192 ? 5.173 6.244 23.700 1.00 94.69 192 GLU A N 1
ATOM 1527 C CA . GLU A 1 192 ? 4.757 7.051 24.851 1.00 94.69 192 GLU A CA 1
ATOM 1528 C C . GLU A 1 192 ? 3.233 7.214 24.911 1.00 94.69 192 GLU A C 1
ATOM 1530 O O . GLU A 1 192 ? 2.640 7.012 25.970 1.00 94.69 192 GLU A O 1
ATOM 1535 N N . LEU A 1 193 ? 2.568 7.464 23.777 1.00 97.62 193 LEU A N 1
ATOM 1536 C CA . LEU A 1 193 ? 1.103 7.519 23.716 1.00 97.62 193 LEU A CA 1
ATOM 1537 C C . LEU A 1 193 ? 0.463 6.189 24.123 1.00 97.62 193 LEU A C 1
ATOM 1539 O O . LEU A 1 193 ? -0.483 6.168 24.910 1.00 97.62 193 LEU A O 1
ATOM 1543 N N . LYS A 1 194 ? 0.995 5.063 23.633 1.00 96.56 194 LYS A N 1
ATOM 1544 C CA . LYS A 1 194 ? 0.515 3.728 24.015 1.00 96.56 194 LYS A CA 1
ATOM 1545 C C . LYS A 1 194 ? 0.664 3.490 25.518 1.00 96.56 194 LYS A C 1
ATOM 1547 O O . LYS A 1 194 ? -0.240 2.936 26.141 1.00 96.56 194 LYS A O 1
ATOM 1552 N N . LYS A 1 195 ? 1.797 3.892 26.099 1.00 97.69 195 LYS A N 1
ATOM 1553 C CA . LYS A 1 195 ? 2.049 3.786 27.539 1.00 97.69 195 LYS A CA 1
ATOM 1554 C C . LYS A 1 195 ? 1.076 4.658 28.338 1.00 97.69 195 LYS A C 1
ATOM 1556 O O . LYS A 1 195 ? 0.498 4.161 29.300 1.00 97.69 195 LYS A O 1
ATOM 1561 N N . GLY A 1 196 ? 0.852 5.902 27.909 1.00 97.25 196 GLY A N 1
ATOM 1562 C CA . GLY A 1 196 ? -0.108 6.823 28.526 1.00 97.25 196 GLY A CA 1
ATOM 1563 C C . GLY A 1 196 ? -1.533 6.269 28.523 1.00 97.25 196 GLY A C 1
ATOM 1564 O O . GLY A 1 196 ? -2.151 6.152 29.581 1.00 97.25 196 GLY A O 1
ATOM 1565 N N . LEU A 1 197 ? -2.010 5.806 27.364 1.00 97.38 197 LEU A N 1
ATOM 1566 C CA . LEU A 1 197 ? -3.325 5.169 27.245 1.00 97.38 197 LEU A CA 1
ATOM 1567 C C . LEU A 1 197 ? -3.442 3.934 28.147 1.00 97.38 197 LEU A C 1
ATOM 1569 O O . LEU A 1 197 ? -4.452 3.746 28.816 1.00 97.38 197 LEU A O 1
ATOM 1573 N N . SER A 1 198 ? -2.399 3.101 28.204 1.00 96.81 198 SER A N 1
ATOM 1574 C CA . SER A 1 198 ? -2.388 1.931 29.084 1.00 96.81 198 SER A CA 1
ATOM 1575 C C . SER A 1 198 ? -2.519 2.320 30.557 1.00 96.81 198 SER A C 1
ATOM 1577 O O . SER A 1 198 ? -3.230 1.639 31.290 1.00 96.81 198 SER A O 1
ATOM 1579 N N . SER A 1 199 ? -1.857 3.394 30.999 1.00 97.69 199 SER A N 1
ATOM 1580 C CA . SER A 1 199 ? -1.990 3.867 32.380 1.00 97.69 199 SER A CA 1
ATOM 1581 C C . SER A 1 199 ? -3.372 4.444 32.678 1.00 97.69 199 SER A C 1
ATOM 1583 O O . SER A 1 199 ? -3.906 4.189 33.752 1.00 97.69 199 SER A O 1
ATOM 1585 N N . GLU A 1 200 ? -3.977 5.163 31.731 1.00 98.12 200 GLU A N 1
ATOM 1586 C CA . GLU A 1 200 ? -5.323 5.723 31.890 1.00 98.12 200 GLU A CA 1
ATOM 1587 C C . GLU A 1 200 ? -6.386 4.619 31.963 1.00 98.12 200 GLU A C 1
ATOM 1589 O O . GLU A 1 200 ? -7.281 4.670 32.803 1.00 98.12 200 GLU A O 1
ATOM 1594 N N . VAL A 1 201 ? -6.241 3.559 31.162 1.00 98.31 201 VAL A N 1
ATOM 1595 C CA . VAL A 1 201 ? -7.116 2.378 31.226 1.00 98.31 201 VAL A CA 1
ATOM 1596 C C . VAL A 1 201 ? -7.030 1.683 32.589 1.00 98.31 201 VAL A C 1
ATOM 1598 O O . VAL A 1 201 ? -8.065 1.354 33.170 1.00 98.31 201 VAL A O 1
ATOM 1601 N N . GLU A 1 202 ? -5.825 1.469 33.124 1.00 97.31 202 GLU A N 1
ATOM 1602 C CA . GLU A 1 202 ? -5.663 0.844 34.446 1.00 97.31 202 GLU A CA 1
ATOM 1603 C C . GLU A 1 202 ? -6.153 1.752 35.586 1.00 97.31 202 GLU A C 1
ATOM 1605 O O . GLU A 1 202 ? -6.732 1.261 36.562 1.00 97.31 202 GLU A O 1
ATOM 1610 N N . LEU A 1 203 ? -5.997 3.073 35.447 1.00 97.88 203 LEU A N 1
ATOM 1611 C CA . LEU A 1 203 ? -6.548 4.048 36.387 1.00 97.88 203 LEU A CA 1
ATOM 1612 C C . LEU A 1 203 ? -8.079 3.989 36.406 1.00 97.88 203 LEU A C 1
ATOM 1614 O O . LEU A 1 203 ? -8.661 3.750 37.461 1.00 97.88 203 LEU A O 1
ATOM 1618 N N . LEU A 1 204 ? -8.729 4.107 35.243 1.00 98.38 204 LEU A N 1
ATOM 1619 C CA . LEU A 1 204 ? -10.190 4.046 35.119 1.00 98.38 204 LEU A CA 1
ATOM 1620 C C . LEU A 1 204 ? -10.757 2.726 35.647 1.00 98.38 204 LEU A C 1
ATOM 1622 O O . LEU A 1 204 ? -11.806 2.695 36.290 1.00 98.38 204 LEU A O 1
ATOM 1626 N N . LYS A 1 205 ? -10.058 1.614 35.410 1.00 97.62 205 LYS A N 1
ATOM 1627 C CA . LYS A 1 205 ? -10.445 0.306 35.946 1.00 97.62 205 LYS A CA 1
ATOM 1628 C C . LYS A 1 205 ? -10.393 0.277 37.475 1.00 97.62 205 LYS A C 1
ATOM 1630 O O . LYS A 1 205 ? -11.295 -0.294 38.090 1.00 97.62 205 LYS A O 1
ATOM 1635 N N . SER A 1 206 ? -9.375 0.902 38.067 1.00 97.69 206 SER A N 1
ATOM 1636 C CA . SER A 1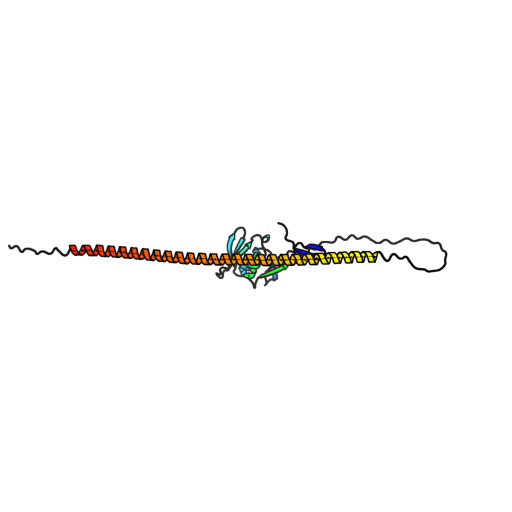 206 ? -9.211 1.016 39.520 1.00 97.69 206 SER A CA 1
ATOM 1637 C C . SER A 1 206 ? -10.280 1.920 40.139 1.00 97.69 206 SER A C 1
ATOM 1639 O O . SER A 1 206 ? -10.921 1.520 41.108 1.00 97.69 206 SER A O 1
ATOM 1641 N N . GLU A 1 207 ? -10.546 3.085 39.541 1.00 98.31 207 GLU A N 1
ATOM 1642 C CA . GLU A 1 207 ? -11.626 3.986 39.970 1.00 98.31 207 GLU A CA 1
ATOM 1643 C C . GLU A 1 207 ? -12.991 3.292 39.902 1.00 98.31 207 GLU A C 1
ATOM 1645 O O . GLU A 1 207 ? -13.782 3.350 40.842 1.00 98.31 207 GLU A O 1
ATOM 1650 N N . MET A 1 208 ? -13.252 2.554 38.821 1.00 98.00 208 MET A N 1
ATOM 1651 C CA . MET A 1 208 ? -14.495 1.806 38.664 1.00 98.00 208 MET A CA 1
ATOM 1652 C C . MET A 1 208 ? -14.642 0.692 39.719 1.00 98.00 208 MET A C 1
ATOM 1654 O O . MET A 1 208 ? -15.752 0.437 40.188 1.00 98.00 208 MET A O 1
ATOM 1658 N N . GLU A 1 209 ? -13.550 0.028 40.110 1.00 97.62 209 GLU A N 1
ATOM 1659 C CA . GLU A 1 209 ? -13.556 -0.969 41.192 1.00 97.62 209 GLU A CA 1
ATOM 1660 C C . GLU A 1 209 ? -13.796 -0.330 42.566 1.00 97.62 209 GLU A C 1
ATOM 1662 O O . GLU A 1 209 ? -14.555 -0.860 43.381 1.00 97.62 209 GLU A O 1
ATOM 1667 N N . GLN A 1 210 ? -13.216 0.846 42.805 1.00 97.50 210 GLN A N 1
ATOM 1668 C CA . GLN A 1 210 ? -13.436 1.605 44.031 1.00 97.50 210 GLN A CA 1
ATOM 1669 C C . GLN A 1 210 ? -14.897 2.059 44.156 1.00 97.50 210 GLN A C 1
ATOM 1671 O O . GLN A 1 210 ? -15.502 1.884 45.213 1.00 97.50 210 GLN A O 1
ATOM 1676 N N . ILE A 1 211 ? -15.496 2.556 43.067 1.00 97.88 211 ILE A N 1
ATOM 1677 C CA . ILE A 1 211 ? -16.919 2.927 43.019 1.00 97.88 211 ILE A CA 1
ATOM 1678 C C . ILE A 1 211 ? -17.805 1.705 43.277 1.00 97.88 211 ILE A C 1
ATOM 1680 O O . ILE A 1 211 ? -18.733 1.778 44.082 1.00 97.88 211 ILE A O 1
ATOM 1684 N N . ARG A 1 212 ? -17.517 0.563 42.635 1.00 97.50 212 ARG A N 1
ATOM 1685 C CA . ARG A 1 212 ? -18.250 -0.686 42.898 1.00 97.50 212 ARG A CA 1
ATOM 1686 C C . ARG A 1 212 ? -18.196 -1.067 44.374 1.00 97.50 212 ARG A C 1
ATOM 1688 O O . ARG A 1 212 ? -19.235 -1.402 44.937 1.00 97.50 212 ARG A O 1
ATOM 1695 N N . SER A 1 213 ? -17.015 -0.997 44.985 1.00 97.38 213 SER A N 1
ATOM 1696 C CA . SER A 1 213 ? -16.818 -1.320 46.400 1.00 97.38 213 SER A CA 1
ATOM 1697 C C . SER A 1 213 ? -17.619 -0.386 47.311 1.00 97.38 213 SER A C 1
ATOM 1699 O O . SER A 1 213 ? -18.361 -0.871 48.162 1.00 97.38 213 SER A O 1
ATOM 1701 N N . ALA A 1 214 ? -17.560 0.930 47.073 1.00 97.19 214 ALA A N 1
ATOM 1702 C CA . ALA A 1 214 ? -18.312 1.927 47.839 1.00 97.19 214 ALA A CA 1
ATOM 1703 C C . ALA A 1 214 ? -19.833 1.702 47.760 1.00 97.19 214 ALA A C 1
ATOM 1705 O O . ALA A 1 214 ? -20.524 1.744 48.775 1.00 97.19 214 ALA A O 1
ATOM 1706 N N . ILE A 1 215 ? -20.352 1.377 46.570 1.00 96.88 215 ILE A N 1
ATOM 1707 C CA . ILE A 1 215 ? -21.775 1.056 46.380 1.00 96.88 215 ILE A CA 1
ATOM 1708 C C . ILE A 1 215 ? -22.171 -0.221 47.143 1.00 96.88 215 ILE A C 1
ATOM 1710 O O . ILE A 1 215 ? -23.260 -0.283 47.715 1.00 96.88 215 ILE A O 1
ATOM 1714 N N . GLN A 1 216 ? -21.324 -1.259 47.159 1.00 94.88 216 GLN A N 1
ATOM 1715 C CA . GLN A 1 216 ? -21.619 -2.486 47.913 1.00 94.88 216 GLN A CA 1
ATOM 1716 C C . GLN A 1 216 ? -21.588 -2.258 49.427 1.00 94.88 216 GLN A C 1
ATOM 1718 O O . GLN A 1 216 ? -22.422 -2.818 50.140 1.00 94.88 216 GLN A O 1
ATOM 1723 N N . GLU A 1 217 ? -20.668 -1.426 49.913 1.00 95.75 217 GLU A N 1
ATOM 1724 C CA . GLU A 1 217 ? -20.591 -1.048 51.324 1.00 95.75 217 GLU A CA 1
ATOM 1725 C C . GLU A 1 217 ? -21.833 -0.261 51.760 1.00 95.75 217 GLU A C 1
ATOM 1727 O O . GLU A 1 217 ? -22.466 -0.618 52.756 1.00 95.75 217 GLU A O 1
ATOM 1732 N N . GLU A 1 218 ? -22.248 0.744 50.980 1.00 95.81 218 GLU A N 1
ATOM 1733 C CA . GLU A 1 218 ? -23.466 1.515 51.253 1.00 95.81 218 GLU A CA 1
ATOM 1734 C C . GLU A 1 218 ? -24.704 0.609 51.258 1.00 95.81 218 GLU A C 1
ATOM 1736 O O . GLU A 1 218 ? -25.510 0.649 52.190 1.00 95.81 218 GLU A O 1
ATOM 1741 N N . LYS A 1 219 ? -24.820 -0.285 50.267 1.00 93.50 219 LYS A N 1
ATOM 1742 C CA . LYS A 1 219 ? -25.904 -1.272 50.207 1.00 93.50 219 LYS A CA 1
ATOM 1743 C C . LYS A 1 219 ? -25.927 -2.174 51.446 1.00 93.50 219 LYS A C 1
ATOM 1745 O O . LYS A 1 219 ? -27.002 -2.418 51.994 1.00 93.50 219 LYS A O 1
ATOM 1750 N N . GLY A 1 220 ? -24.769 -2.661 51.893 1.00 94.12 220 GLY A N 1
ATOM 1751 C CA . GLY A 1 220 ? -24.650 -3.481 53.101 1.00 94.12 220 GLY A CA 1
ATOM 1752 C C . GLY A 1 220 ? -25.026 -2.717 54.373 1.00 94.12 220 GLY A C 1
ATOM 1753 O O . GLY A 1 220 ? -25.757 -3.243 55.212 1.00 94.12 220 GLY A O 1
ATOM 1754 N N . SER A 1 221 ? -24.593 -1.459 54.485 1.00 93.75 221 SER A N 1
ATOM 1755 C CA . SER A 1 221 ? -24.929 -0.569 55.602 1.00 93.75 221 SER A CA 1
ATOM 1756 C C . SER A 1 221 ? -26.433 -0.312 55.689 1.00 93.75 221 SER A C 1
ATOM 1758 O O . SER A 1 221 ? -27.031 -0.500 56.750 1.00 93.75 221 SER A O 1
ATOM 1760 N N . LEU A 1 222 ? -27.078 0.022 54.565 1.00 94.31 222 LEU A N 1
ATOM 1761 C CA . LEU A 1 222 ? -28.530 0.206 54.507 1.00 94.31 222 LEU A CA 1
ATOM 1762 C C . LEU A 1 222 ? -29.271 -1.073 54.910 1.00 94.31 222 LEU A C 1
ATOM 1764 O O . LEU A 1 222 ? -30.200 -1.024 55.713 1.00 94.31 222 LEU A O 1
ATOM 1768 N N . GLN A 1 223 ? -28.835 -2.233 54.418 1.00 91.94 223 GLN A N 1
ATOM 1769 C CA . GLN A 1 223 ? -29.452 -3.514 54.763 1.00 91.94 223 GLN A CA 1
ATOM 1770 C C . GLN A 1 223 ? -29.307 -3.851 56.260 1.00 91.94 223 GLN A C 1
ATOM 1772 O O . GLN A 1 223 ? -30.255 -4.347 56.873 1.00 91.94 223 GLN A O 1
ATOM 1777 N N . ALA A 1 224 ? -28.163 -3.532 56.873 1.00 89.81 224 ALA A N 1
ATOM 1778 C CA . ALA A 1 224 ? -27.951 -3.681 58.313 1.00 89.81 224 ALA A CA 1
ATOM 1779 C C . ALA A 1 224 ? -28.832 -2.727 59.143 1.00 89.81 224 ALA A C 1
ATOM 1781 O O . ALA A 1 224 ? -29.354 -3.134 60.185 1.00 89.81 224 ALA A O 1
ATOM 1782 N N . GLN A 1 225 ? -29.037 -1.490 58.672 1.00 89.31 225 GLN A N 1
ATOM 1783 C CA . GLN A 1 225 ? -29.932 -0.518 59.311 1.00 89.31 225 GLN A CA 1
ATOM 1784 C C . GLN A 1 225 ? -31.392 -0.993 59.296 1.00 89.31 225 GLN A C 1
ATOM 1786 O O . GLN A 1 225 ? -32.054 -0.948 60.334 1.00 89.31 225 GLN A O 1
ATOM 1791 N N . PHE A 1 226 ? -31.876 -1.527 58.168 1.00 82.62 226 PHE A N 1
ATOM 1792 C CA . PHE A 1 226 ? -33.218 -2.120 58.091 1.00 82.62 226 PHE A CA 1
ATOM 1793 C C . PHE A 1 226 ? -33.380 -3.304 59.058 1.00 82.62 226 PHE A C 1
ATOM 1795 O O . PHE A 1 226 ? -34.355 -3.353 59.805 1.00 82.62 226 PHE A O 1
ATOM 1802 N N . ALA A 1 227 ? -32.391 -4.201 59.132 1.00 82.75 227 ALA A N 1
ATOM 1803 C CA . ALA A 1 227 ? -32.437 -5.351 60.038 1.00 82.75 227 ALA A CA 1
ATOM 1804 C C . ALA A 1 227 ? -32.436 -4.966 61.535 1.00 82.75 227 ALA A C 1
ATOM 1806 O O . ALA A 1 227 ? -33.022 -5.675 62.354 1.00 82.75 227 ALA A O 1
ATOM 1807 N N . HIS A 1 228 ? -31.790 -3.857 61.919 1.00 73.50 228 HIS A N 1
ATOM 1808 C CA . HIS A 1 228 ? -31.847 -3.342 63.296 1.00 73.50 228 HIS A CA 1
ATOM 1809 C C . HIS A 1 228 ? -33.190 -2.678 63.624 1.00 73.50 228 HIS A C 1
ATOM 1811 O O . HIS A 1 228 ? -33.691 -2.852 64.735 1.00 73.50 228 HIS A O 1
ATOM 1817 N N . SER A 1 229 ? -33.792 -1.961 62.668 1.00 71.75 229 SER A N 1
ATOM 1818 C CA . SER A 1 229 ? -35.106 -1.333 62.857 1.00 71.75 229 SER A CA 1
ATOM 1819 C C . SER A 1 229 ? -36.218 -2.363 63.076 1.00 71.75 229 SER A C 1
ATOM 1821 O O . SER A 1 229 ? -37.135 -2.113 63.850 1.00 71.75 229 SER A O 1
ATOM 1823 N N . GLU A 1 230 ? -36.129 -3.529 62.436 1.00 64.31 230 GLU A N 1
ATOM 1824 C CA . GLU A 1 230 ? -37.140 -4.590 62.530 1.00 64.31 230 GLU A CA 1
ATOM 1825 C C . GLU A 1 230 ? -37.050 -5.382 63.852 1.00 64.31 230 GLU A C 1
ATOM 1827 O O . GLU A 1 230 ? -38.054 -5.858 64.373 1.00 64.31 230 GLU A O 1
ATOM 1832 N N . LYS A 1 231 ? -35.859 -5.457 64.465 1.00 60.72 231 LYS A N 1
ATOM 1833 C CA . LYS A 1 231 ? -35.648 -6.103 65.776 1.00 60.72 231 LYS A CA 1
ATOM 1834 C C . LYS A 1 231 ? -36.045 -5.233 66.974 1.00 60.72 231 LYS A C 1
ATOM 1836 O O . LYS A 1 231 ? -36.290 -5.768 68.054 1.00 60.72 231 LYS A O 1
ATOM 1841 N N . GLY A 1 232 ? -36.093 -3.911 66.803 1.00 54.59 232 GLY A N 1
ATOM 1842 C CA . GLY A 1 232 ? -36.477 -2.968 67.858 1.00 54.59 232 GLY A CA 1
ATOM 1843 C C . GLY A 1 232 ? -37.968 -2.995 68.212 1.00 54.59 232 GLY A C 1
ATOM 1844 O O . GLY A 1 232 ? -38.328 -2.599 69.317 1.00 54.59 232 GLY A O 1
ATOM 1845 N N . ASP A 1 233 ? -38.821 -3.502 67.318 1.00 56.25 233 ASP A N 1
ATOM 1846 C CA . ASP A 1 233 ? -40.282 -3.435 67.472 1.00 56.25 233 ASP A CA 1
ATOM 1847 C C . ASP A 1 233 ? -40.899 -4.693 68.129 1.00 56.25 233 ASP A C 1
ATOM 1849 O O . ASP A 1 233 ? -42.041 -4.673 68.588 1.00 56.25 233 ASP A O 1
ATOM 1853 N N . ASP A 1 234 ? -40.130 -5.783 68.264 1.00 50.56 234 ASP A N 1
ATOM 1854 C CA . ASP A 1 234 ? -40.600 -7.044 68.871 1.00 50.56 234 ASP A CA 1
ATOM 1855 C C . ASP A 1 234 ? -40.437 -7.082 70.408 1.00 50.56 234 ASP A C 1
ATOM 1857 O O . ASP A 1 234 ? -41.088 -7.857 71.105 1.00 50.56 234 ASP A O 1
ATOM 1861 N N . THR A 1 235 ? -39.628 -6.188 70.994 1.00 51.25 235 THR A N 1
ATOM 1862 C CA . THR A 1 235 ? -39.447 -6.132 72.464 1.00 51.25 235 THR A CA 1
ATOM 1863 C C . THR A 1 235 ? -40.619 -5.441 73.180 1.00 51.25 235 THR A C 1
ATOM 1865 O O . THR A 1 235 ? -40.821 -5.635 74.379 1.00 51.25 235 THR A O 1
ATOM 1868 N N . THR A 1 236 ? -41.461 -4.692 72.461 1.00 52.44 236 THR A N 1
ATOM 1869 C CA . THR A 1 236 ? -42.576 -3.936 73.063 1.00 52.44 236 THR A CA 1
ATOM 1870 C C . THR A 1 236 ? -43.894 -4.728 73.107 1.00 52.44 236 THR A C 1
ATOM 1872 O O . THR A 1 236 ? -44.853 -4.274 73.731 1.00 52.44 236 THR A O 1
ATOM 1875 N N . ARG A 1 237 ? -43.974 -5.933 72.512 1.00 49.44 237 ARG A N 1
ATOM 1876 C CA . ARG A 1 237 ? -45.216 -6.745 72.498 1.00 49.44 237 ARG A CA 1
ATOM 1877 C C . ARG A 1 237 ? -45.274 -7.887 73.520 1.00 49.44 237 ARG A C 1
ATOM 1879 O O . ARG A 1 237 ? -46.362 -8.415 73.737 1.00 49.44 237 ARG A O 1
ATOM 1886 N N . THR A 1 238 ? -44.186 -8.225 74.214 1.00 50.78 238 THR A N 1
ATOM 1887 C CA . THR A 1 238 ? -44.161 -9.370 75.162 1.00 50.78 238 THR A CA 1
ATOM 1888 C C . THR A 1 238 ? -44.498 -8.993 76.615 1.00 50.78 238 THR A C 1
ATOM 1890 O O . THR A 1 238 ? -44.540 -9.853 77.490 1.00 50.78 238 THR A O 1
ATOM 1893 N N . SER A 1 239 ? -44.818 -7.725 76.889 1.00 47.22 239 SER A N 1
ATOM 1894 C CA . SER A 1 239 ? -45.089 -7.214 78.245 1.00 47.22 239 SER A CA 1
ATOM 1895 C C . SER A 1 239 ? -46.563 -6.871 78.490 1.00 47.22 239 SER A C 1
ATOM 1897 O O . SER A 1 239 ? -46.853 -5.893 79.167 1.00 47.22 239 SER A O 1
ATOM 1899 N N . ILE A 1 240 ? -47.520 -7.630 77.944 1.00 52.59 240 ILE A N 1
ATOM 1900 C CA . ILE A 1 240 ? -48.936 -7.542 78.355 1.00 52.59 240 ILE A CA 1
ATOM 1901 C C . ILE A 1 240 ? -49.513 -8.959 78.440 1.00 52.59 240 ILE A C 1
ATOM 1903 O O . ILE A 1 240 ? -50.201 -9.450 77.552 1.00 52.59 240 ILE A O 1
ATOM 1907 N N . THR A 1 241 ? -49.216 -9.660 79.528 1.00 54.28 241 THR A N 1
ATOM 1908 C CA . THR A 1 241 ? -50.045 -10.771 80.010 1.00 54.28 241 THR A CA 1
ATOM 1909 C C . THR A 1 241 ? -50.152 -10.611 81.519 1.00 54.28 241 THR A C 1
ATOM 1911 O O . THR A 1 241 ? -49.251 -10.981 82.265 1.00 54.28 241 THR A O 1
ATOM 1914 N N . ALA A 1 242 ? -51.243 -9.980 81.952 1.00 49.78 242 ALA A N 1
ATOM 1915 C CA . ALA A 1 242 ? -51.683 -9.913 83.342 1.00 49.78 242 ALA A CA 1
ATOM 1916 C C . ALA A 1 242 ? -53.014 -10.687 83.476 1.00 49.78 242 ALA A C 1
ATOM 1918 O O . ALA A 1 242 ? -53.755 -10.791 82.494 1.00 49.78 242 ALA A O 1
ATOM 1919 N N . PRO A 1 243 ? -53.297 -11.290 84.645 1.00 54.12 243 PRO A N 1
ATOM 1920 C CA . PRO A 1 243 ? -54.209 -12.422 84.777 1.00 54.12 243 PRO A CA 1
ATOM 1921 C C . PRO A 1 243 ? -55.687 -12.013 84.827 1.00 54.12 243 PRO A C 1
ATOM 1923 O O . PRO A 1 243 ? -56.054 -10.939 85.300 1.00 54.12 243 PRO A O 1
ATOM 1926 N N . ARG A 1 244 ? -56.543 -12.922 84.351 1.00 48.97 244 ARG A N 1
ATOM 1927 C CA . ARG A 1 244 ? -58.009 -12.824 84.354 1.00 48.97 244 ARG A CA 1
ATOM 1928 C C . ARG A 1 244 ? -58.554 -12.966 85.788 1.00 48.97 244 ARG A C 1
ATOM 1930 O O . ARG A 1 244 ? -58.193 -13.947 86.438 1.00 48.97 244 ARG A O 1
ATOM 1937 N N . PRO A 1 245 ? -59.432 -12.071 86.280 1.00 54.28 245 PRO A N 1
ATOM 1938 C CA . PRO A 1 245 ? -60.074 -12.254 87.573 1.00 54.28 245 PRO A CA 1
ATOM 1939 C C . PRO A 1 245 ? -61.239 -13.243 87.446 1.00 54.28 245 PRO A C 1
ATOM 1941 O O . PRO A 1 245 ? -62.069 -13.148 86.541 1.00 54.28 245 PRO A O 1
ATOM 1944 N N . THR A 1 246 ? -61.273 -14.207 88.358 1.00 52.91 246 THR A N 1
ATOM 1945 C CA . THR A 1 246 ? -62.459 -14.990 88.706 1.00 52.91 246 THR A CA 1
ATOM 1946 C C . THR A 1 246 ? -63.476 -14.074 89.376 1.00 52.91 246 THR A C 1
ATOM 1948 O O . THR A 1 246 ? -63.135 -13.349 90.311 1.00 52.91 246 THR A O 1
ATOM 1951 N N . THR A 1 247 ? -64.724 -14.115 88.925 1.00 55.69 247 THR A N 1
ATOM 1952 C CA . THR A 1 247 ? -65.853 -13.589 89.693 1.00 55.69 247 THR A CA 1
ATOM 1953 C C . THR A 1 247 ? -66.968 -14.616 89.626 1.00 55.69 247 THR A C 1
ATOM 1955 O O . THR A 1 247 ? -67.345 -15.066 88.545 1.00 55.69 247 THR A O 1
ATOM 1958 N N . GLU A 1 248 ? -67.356 -15.034 90.821 1.00 46.72 248 GLU A N 1
ATOM 1959 C CA . GLU A 1 248 ? -68.451 -15.923 91.173 1.00 46.72 248 GLU A CA 1
ATOM 1960 C C . GLU A 1 248 ? -69.795 -15.280 90.801 1.00 46.72 248 GLU A C 1
ATOM 1962 O O . GLU A 1 248 ? -69.985 -14.090 91.057 1.00 46.72 248 GLU A O 1
ATOM 1967 N N . ASP A 1 249 ? -70.681 -16.056 90.172 1.00 48.06 249 ASP A N 1
ATOM 1968 C CA . ASP A 1 249 ? -72.040 -16.375 90.654 1.00 48.06 249 ASP A CA 1
ATOM 1969 C C . ASP A 1 249 ? -72.592 -17.577 89.857 1.00 48.06 249 ASP A C 1
ATOM 1971 O O . ASP A 1 249 ? -72.436 -17.583 88.609 1.00 48.06 249 ASP A O 1
#

Sequence (249 aa):
MSGGGVWVFRNGVMQLEEQTTSRKALVHVATNEVVRSTEALERRLGALGWERYYEDRAVVQLHKRDGGADLISIPRDFSRFRSTHMYDIVVKNRDHFKVRYSTIVQIKAQVEPDLSPNSTSVPADQSMAEPPPAPATAPKLAGFEQLDVRIKELTSSQVELLSRIQKLKLEVQNWRSNLETQVKISQNELLELKKGLSSEVELLKSEMEQIRSAIQEEKGSLQAQFAHSEKGDDTTRTSITAPRPTTED

Foldseek 3Di:
DDQDFDFDDDPLDTDRHSPQQQPKFKAWDVVRDTDDAPVSVCVLVVVVQWDFDDDDPFWTKTDHPVPDPQIAIGGNPCVPVDPVNSVSCCVVVVNTIDIDGHGDDPPDDDDDDDDDDDDDDDDDDDDDDDDDDDDDDDPDDPVVVVVVVVVVVVVVSVVVVVVVVVVVVVVVVVVVVVVVVVVVVVVVVVVVVVVVVVVVVVVVVVVVVVVVVVVVVVVVVVVVVVVVVVVVVVVVPPPDDDDDDDDDD

Organism: Zizania palustris (NCBI:txid103762)